Protein AF-A0A6I2WS42-F1 (afdb_monomer_lite)

pLDDT: mean 93.91, std 8.98, range [40.72, 98.88]

Foldseek 3Di:
DPPPDPDPPLLQQDQFAQPLVCLQVPVVCQVQQQAAFEWEDEDQWTFDDPLEGDTDRSVVVPGDDQQFWAWRHDDPNHTYIYGYDYPPPPPVTDIDHCVRRSVVYDSVRSNSVSSRSQLNVQSVVPQADPPPRAGWGAGSRSQWTAGPPPRDIGGGDDWAKDFDWDADPVRDTDWDDDPPDPPPDTGTDMDTADVPGDNVRRVVVD

Radius of gyration: 19.82 Å; chains: 1; bounding box: 52×42×51 Å

Secondary structure (DSSP, 8-state):
---------TTS---SB--GGGTT-HHHHHHHGGGSEEEEEETTEEEEETTEEPEEEHHHH-S--TTTEEEEEEETTEEEEEEEPPTT--TTS-EE-HHHHTTTS-HHHHHHHHHHHHHHHHHHH--B-TTT--BEEEEGGGTEEEETTT--EE------EEEE--B-TTSPBP-B--TTSPTT--B-EEEEPPTT--HHHHHHH-

Sequence (206 aa):
MASKKPLKLPLAAAEVDRSAHLRTDEAFLKSAWPTAEVLVFTNERFSTNGEQLNFHKGIDLGLYQPETDYFLGVKDSKTFFVRHLSVGQGSNLELKTLREVGAFLPSRDIGLAVHAQGLANWHQKHPMCSQCGGKTVAASGGSIRKCLVDNSEHYPRTDGAIIVLVKDDKDRILLGRQKVWPKNRFSTFAGFVEPGESFEHCVARE

Structure (mmCIF, N/CA/C/O backbone):
data_AF-A0A6I2WS42-F1
#
_entry.id   AF-A0A6I2WS42-F1
#
loop_
_atom_site.group_PDB
_atom_site.id
_atom_site.type_symbol
_atom_site.label_atom_id
_atom_site.label_alt_id
_atom_site.label_comp_id
_atom_site.label_asym_id
_atom_site.label_entity_id
_atom_site.label_seq_id
_atom_site.pdbx_PDB_ins_code
_atom_site.Cartn_x
_atom_site.Cartn_y
_atom_site.Cartn_z
_atom_site.occupancy
_atom_site.B_iso_or_equiv
_atom_site.auth_seq_id
_atom_site.auth_comp_id
_atom_site.auth_asym_id
_atom_site.auth_atom_id
_atom_site.pdbx_PDB_model_num
ATOM 1 N N . MET A 1 1 ? -32.041 -9.051 13.896 1.00 40.72 1 MET A N 1
ATOM 2 C CA . MET A 1 1 ? -31.172 -9.117 12.701 1.00 40.72 1 MET A CA 1
ATOM 3 C C . MET A 1 1 ? -30.810 -7.695 12.323 1.00 40.72 1 MET A C 1
ATOM 5 O O . MET A 1 1 ? -31.717 -6.922 12.035 1.00 40.72 1 MET A O 1
ATOM 9 N N . ALA A 1 2 ? -29.536 -7.312 12.421 1.00 45.62 2 ALA A N 1
ATOM 10 C CA . ALA A 1 2 ? -29.113 -5.991 11.974 1.00 45.62 2 ALA A CA 1
ATOM 11 C C . ALA A 1 2 ? -29.489 -5.837 10.492 1.00 45.62 2 ALA A C 1
ATOM 13 O O . ALA A 1 2 ? -29.191 -6.710 9.678 1.00 45.62 2 ALA A O 1
ATOM 14 N N . SER A 1 3 ? -30.231 -4.772 10.185 1.00 51.09 3 SER A N 1
ATOM 15 C CA . SER A 1 3 ? -30.607 -4.368 8.829 1.00 51.09 3 SER A CA 1
ATOM 16 C C . SER A 1 3 ? -29.411 -4.519 7.884 1.00 51.09 3 SER A C 1
ATOM 18 O O . SER A 1 3 ? -28.303 -4.126 8.249 1.00 51.09 3 SER A O 1
ATOM 20 N N . LYS A 1 4 ? -29.643 -5.078 6.686 1.00 57.81 4 LYS A N 1
ATOM 21 C CA . LYS A 1 4 ? -28.693 -5.176 5.563 1.00 57.81 4 LYS A CA 1
ATOM 22 C C . LYS A 1 4 ? -28.292 -3.779 5.053 1.00 57.81 4 LYS A C 1
ATOM 24 O O . LYS A 1 4 ? -28.493 -3.455 3.887 1.00 57.81 4 LYS A O 1
ATOM 29 N N . LYS A 1 5 ? -27.766 -2.912 5.916 1.00 58.34 5 LYS A N 1
ATOM 30 C CA . LYS A 1 5 ? -27.051 -1.722 5.477 1.00 58.34 5 LYS A CA 1
ATOM 31 C C . LYS A 1 5 ? -25.696 -2.208 4.969 1.00 58.34 5 LYS A C 1
ATOM 33 O O . LYS A 1 5 ? -24.972 -2.831 5.747 1.00 58.34 5 LYS A O 1
ATOM 38 N N . PRO A 1 6 ? -25.354 -1.976 3.693 1.00 63.12 6 PRO A N 1
ATOM 39 C CA . PRO A 1 6 ? -24.014 -2.270 3.219 1.00 63.12 6 PRO A CA 1
ATOM 40 C C . PRO A 1 6 ? -23.011 -1.514 4.096 1.00 63.12 6 PRO A C 1
ATOM 42 O O . PRO A 1 6 ? -23.204 -0.333 4.401 1.00 63.12 6 PRO A O 1
ATOM 45 N N . LEU A 1 7 ? -21.970 -2.214 4.546 1.00 67.38 7 LEU A N 1
ATOM 46 C CA . LEU A 1 7 ? -20.892 -1.607 5.315 1.00 67.38 7 LEU A CA 1
ATOM 47 C C . LEU A 1 7 ? -20.218 -0.553 4.433 1.00 67.38 7 LEU A C 1
ATOM 49 O O . LEU A 1 7 ? -19.604 -0.877 3.419 1.00 67.38 7 LEU A O 1
ATOM 53 N N . LYS A 1 8 ? -20.333 0.721 4.814 1.00 69.81 8 LYS A N 1
ATOM 54 C CA . LYS A 1 8 ? -19.547 1.788 4.196 1.00 69.81 8 LYS A CA 1
ATOM 55 C C . LYS A 1 8 ? -18.150 1.725 4.804 1.00 69.81 8 LYS A C 1
ATOM 57 O O . LYS A 1 8 ? -17.948 2.195 5.919 1.00 69.81 8 LYS A O 1
ATOM 62 N N . LEU A 1 9 ? -17.212 1.109 4.090 1.00 79.38 9 LEU A N 1
ATOM 63 C CA . LEU A 1 9 ? -15.816 0.977 4.505 1.00 79.38 9 LEU A CA 1
ATOM 64 C C . LEU A 1 9 ? -14.981 2.066 3.812 1.00 79.38 9 LEU A C 1
ATOM 66 O O . LEU A 1 9 ? -14.488 1.835 2.708 1.00 79.38 9 LEU A O 1
ATOM 70 N N . PRO A 1 10 ? -14.828 3.264 4.411 1.00 73.69 10 PRO A N 1
ATOM 71 C CA . PRO A 1 10 ? -14.236 4.415 3.724 1.00 73.69 10 PRO A CA 1
ATOM 72 C C . PRO A 1 10 ? -12.797 4.165 3.260 1.00 73.69 10 PRO A C 1
ATOM 74 O O . PRO A 1 10 ? -12.398 4.696 2.235 1.00 73.69 10 PRO A O 1
ATOM 77 N N . LEU A 1 11 ? -12.038 3.327 3.973 1.00 79.88 11 LEU A N 1
ATOM 78 C CA . LEU A 1 11 ? -10.638 3.017 3.656 1.00 79.88 11 LEU A CA 1
ATOM 79 C C . LEU A 1 11 ? -10.451 1.705 2.875 1.00 79.88 11 LEU A C 1
ATOM 81 O O . LEU A 1 11 ? -9.331 1.384 2.494 1.00 79.88 11 LEU A O 1
ATOM 85 N N . ALA A 1 12 ? -11.525 0.947 2.633 1.00 80.50 12 ALA A N 1
ATOM 86 C CA . ALA A 1 12 ? -11.494 -0.308 1.873 1.00 80.50 12 ALA A CA 1
ATOM 87 C C . ALA A 1 12 ? -12.291 -0.195 0.563 1.00 80.50 12 ALA A C 1
ATOM 89 O O . ALA A 1 12 ? -12.881 -1.166 0.090 1.00 80.50 12 ALA A O 1
ATOM 90 N N . ALA A 1 13 ? -12.338 1.008 -0.011 1.00 82.25 13 ALA A N 1
ATOM 91 C CA . ALA A 1 13 ? -12.988 1.247 -1.287 1.00 82.25 13 ALA A CA 1
ATOM 92 C C . ALA A 1 13 ? -12.250 0.510 -2.418 1.00 82.25 13 ALA A C 1
ATOM 94 O O . ALA A 1 13 ? -11.034 0.623 -2.567 1.00 82.25 13 ALA A O 1
ATOM 95 N N . ALA A 1 14 ? -13.005 -0.231 -3.228 1.00 79.94 14 ALA A N 1
ATOM 96 C CA . ALA A 1 14 ? -12.496 -1.045 -4.330 1.00 79.94 14 ALA A CA 1
ATOM 97 C C . ALA A 1 14 ? -13.039 -0.547 -5.680 1.00 79.94 14 ALA A C 1
ATOM 99 O O . ALA A 1 14 ? -13.624 -1.305 -6.444 1.00 79.94 14 ALA A O 1
ATOM 100 N N . GLU A 1 15 ? -12.897 0.754 -5.956 1.00 91.81 15 GLU A N 1
ATOM 101 C CA . GLU A 1 15 ? -13.375 1.351 -7.215 1.00 91.81 15 GLU A CA 1
ATOM 102 C C . GLU A 1 15 ? -12.381 1.260 -8.381 1.00 91.81 15 GLU A C 1
ATOM 104 O O . GLU A 1 15 ? -12.747 1.565 -9.514 1.00 91.81 15 GLU A O 1
ATOM 109 N N . VAL A 1 16 ? -11.127 0.898 -8.109 1.00 95.50 16 VAL A N 1
ATOM 110 C CA . VAL A 1 16 ? -10.071 0.730 -9.115 1.00 95.50 16 VAL A CA 1
ATOM 111 C C . VAL A 1 16 ? -9.728 -0.752 -9.191 1.00 95.50 16 VAL A C 1
ATOM 113 O O . VAL A 1 16 ? -9.425 -1.364 -8.163 1.00 95.50 16 VAL A O 1
ATOM 116 N N . ASP A 1 17 ? -9.754 -1.326 -10.395 1.00 96.88 17 ASP A N 1
ATOM 117 C CA . ASP A 1 17 ? -9.269 -2.686 -10.605 1.00 96.88 17 ASP A CA 1
ATOM 118 C C . ASP A 1 17 ? -7.748 -2.685 -10.455 1.00 96.88 17 ASP A C 1
ATOM 120 O O . ASP A 1 17 ? -7.022 -2.106 -11.266 1.00 96.88 17 ASP A O 1
ATOM 124 N N . ARG A 1 18 ? -7.244 -3.380 -9.433 1.00 96.50 18 ARG A N 1
ATOM 125 C CA . ARG A 1 18 ? -5.804 -3.504 -9.171 1.00 96.50 18 ARG A CA 1
ATOM 126 C C . ARG A 1 18 ? -5.034 -4.160 -10.321 1.00 96.50 18 ARG A C 1
ATOM 128 O O . ARG A 1 18 ? -3.805 -4.105 -10.307 1.00 96.50 18 ARG A O 1
ATOM 135 N N . SER A 1 19 ? -5.734 -4.795 -11.266 1.00 97.56 19 SER A N 1
ATOM 136 C CA . SER A 1 19 ? -5.219 -5.274 -12.550 1.00 97.56 19 SER A CA 1
ATOM 137 C C . SER A 1 19 ? -3.930 -6.079 -12.394 1.00 97.56 19 SER A C 1
ATOM 139 O O . SER A 1 19 ? -2.917 -5.813 -13.039 1.00 97.56 19 SER A O 1
ATOM 141 N N . ALA A 1 20 ? -3.946 -7.057 -11.480 1.00 96.81 20 ALA A N 1
ATOM 142 C CA . ALA A 1 20 ? -2.736 -7.764 -11.061 1.00 96.81 20 ALA A CA 1
ATOM 143 C C . ALA A 1 20 ? -2.004 -8.467 -12.217 1.00 96.81 20 ALA A C 1
ATOM 145 O O . ALA A 1 20 ? -0.783 -8.580 -12.180 1.00 96.81 20 ALA A O 1
ATOM 146 N N . HIS A 1 21 ? -2.739 -8.874 -13.253 1.00 97.62 21 HIS A N 1
ATOM 147 C CA . HIS A 1 21 ? -2.209 -9.501 -14.463 1.00 97.62 21 HIS A CA 1
ATOM 148 C C . HIS A 1 21 ? -1.325 -8.568 -15.315 1.00 97.62 21 HIS A C 1
ATOM 150 O O . HIS A 1 21 ? -0.514 -9.063 -16.086 1.00 97.62 21 HIS A O 1
ATOM 156 N N . LEU A 1 22 ? -1.437 -7.241 -15.161 1.00 98.06 22 LEU A N 1
ATOM 157 C CA . LEU A 1 22 ? -0.626 -6.253 -15.893 1.00 98.06 22 LEU A CA 1
ATOM 158 C C . LEU A 1 22 ? 0.693 -5.917 -15.189 1.00 98.06 22 LEU A C 1
ATOM 160 O O . LEU A 1 22 ? 1.557 -5.258 -15.758 1.00 98.06 22 LEU A O 1
ATOM 164 N N . ARG A 1 23 ? 0.861 -6.344 -13.934 1.00 97.81 23 ARG A N 1
ATOM 165 C CA . ARG A 1 23 ? 1.993 -5.940 -13.088 1.00 97.81 23 ARG A CA 1
ATOM 166 C C . ARG A 1 23 ? 3.339 -6.432 -13.600 1.00 97.81 23 ARG A C 1
ATOM 168 O O . ARG A 1 23 ? 4.344 -5.783 -13.350 1.00 97.81 23 ARG A O 1
ATOM 175 N N . THR A 1 24 ? 3.366 -7.581 -14.263 1.00 97.75 24 THR A N 1
ATOM 176 C CA . THR A 1 24 ? 4.585 -8.186 -14.814 1.00 97.75 24 THR A CA 1
ATOM 177 C C . THR A 1 24 ? 4.860 -7.762 -16.257 1.00 97.75 24 THR A C 1
ATOM 179 O O . THR A 1 24 ? 5.909 -8.107 -16.797 1.00 97.75 24 THR A O 1
ATOM 182 N N . ASP A 1 25 ? 3.946 -7.018 -16.888 1.00 98.12 25 ASP A N 1
ATOM 183 C CA . ASP A 1 25 ? 4.107 -6.513 -18.249 1.00 98.12 25 ASP A CA 1
ATOM 184 C C . ASP A 1 25 ? 4.830 -5.157 -18.237 1.00 98.12 25 ASP A C 1
ATOM 186 O O . ASP A 1 25 ? 4.233 -4.080 -18.220 1.00 98.12 25 ASP A O 1
ATOM 190 N N . GLU A 1 26 ? 6.161 -5.214 -18.249 1.00 96.62 26 GLU A N 1
ATOM 191 C CA . GLU A 1 26 ? 7.024 -4.029 -18.287 1.00 96.62 26 GLU A CA 1
ATOM 192 C C . GLU A 1 26 ? 6.790 -3.141 -19.520 1.00 96.62 26 GLU A C 1
ATOM 194 O O . GLU A 1 26 ? 6.990 -1.925 -19.453 1.00 96.62 26 GLU A O 1
ATOM 199 N N . ALA A 1 27 ? 6.379 -3.721 -20.653 1.00 97.81 27 ALA A N 1
ATOM 200 C CA . ALA A 1 27 ? 6.093 -2.950 -21.858 1.00 97.81 27 ALA A CA 1
ATOM 201 C C . ALA A 1 27 ? 4.810 -2.135 -21.671 1.00 97.81 27 ALA A C 1
ATOM 203 O O . ALA A 1 27 ? 4.802 -0.929 -21.943 1.00 97.81 27 ALA A O 1
ATOM 204 N N . PHE A 1 28 ? 3.766 -2.760 -21.121 1.00 98.31 28 PHE A N 1
ATOM 205 C CA . PHE A 1 28 ? 2.544 -2.073 -20.730 1.00 98.31 28 PHE A CA 1
ATOM 206 C C . PHE A 1 28 ? 2.835 -0.945 -19.736 1.00 98.31 28 PHE A C 1
ATOM 208 O O . PHE A 1 28 ? 2.488 0.200 -20.026 1.00 98.31 28 PHE A O 1
ATOM 215 N N . LEU A 1 29 ? 3.527 -1.219 -18.621 1.00 98.44 29 LEU A N 1
ATOM 216 C CA . LEU A 1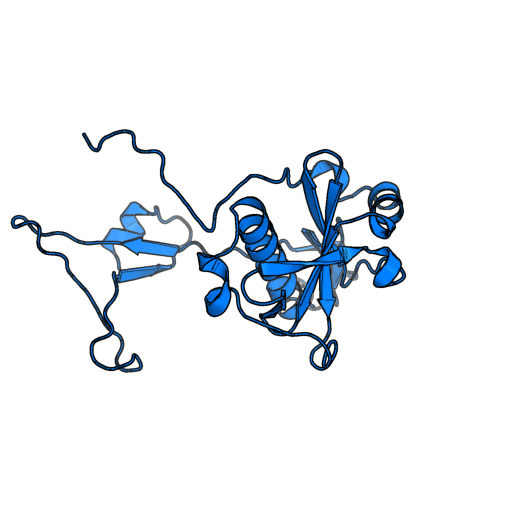 29 ? 3.803 -0.212 -17.584 1.00 98.44 29 LEU A CA 1
ATOM 217 C C . LEU A 1 29 ? 4.528 1.020 -18.149 1.00 98.44 29 LEU A C 1
ATOM 219 O O . LEU A 1 29 ? 4.106 2.154 -17.911 1.00 98.44 29 LEU A O 1
ATOM 223 N N . LYS A 1 30 ? 5.570 0.803 -18.963 1.00 98.06 30 LYS A N 1
ATOM 224 C CA . LYS A 1 30 ? 6.318 1.883 -19.626 1.00 98.06 30 LYS A CA 1
ATOM 225 C C . LYS A 1 30 ? 5.464 2.661 -20.621 1.00 98.06 30 LYS A C 1
ATOM 227 O O . LYS A 1 30 ? 5.582 3.882 -20.687 1.00 98.06 30 LYS A O 1
ATOM 232 N N . SER A 1 31 ? 4.614 1.978 -21.388 1.00 98.12 31 SER A N 1
ATOM 233 C CA . SER A 1 31 ? 3.733 2.623 -22.370 1.00 98.12 31 SER A CA 1
ATOM 234 C C . SER A 1 31 ? 2.594 3.420 -21.721 1.00 98.12 31 SER A C 1
ATOM 236 O O . SER A 1 31 ? 2.208 4.470 -22.230 1.00 98.12 31 SER A O 1
ATOM 238 N N . ALA A 1 32 ? 2.090 2.957 -20.574 1.00 98.19 32 ALA A N 1
ATOM 239 C CA . ALA A 1 32 ? 1.009 3.595 -19.836 1.00 98.19 32 ALA A CA 1
ATOM 240 C C . ALA A 1 32 ? 1.485 4.837 -19.069 1.00 98.19 32 ALA A C 1
ATOM 242 O O . ALA A 1 32 ? 0.764 5.839 -19.001 1.00 98.19 32 ALA A O 1
ATOM 243 N N . TRP A 1 33 ? 2.709 4.786 -18.528 1.00 98.50 33 TRP A N 1
ATOM 244 C CA . TRP A 1 33 ? 3.276 5.803 -17.641 1.00 98.50 33 TRP A CA 1
ATOM 245 C C . TRP A 1 33 ? 3.066 7.256 -18.105 1.00 98.50 33 TRP A C 1
ATOM 247 O O . TRP A 1 33 ? 2.531 8.035 -17.314 1.00 98.50 33 TRP A O 1
ATOM 257 N N . PRO A 1 34 ? 3.389 7.660 -19.353 1.00 98.50 34 PRO A N 1
ATOM 258 C CA . PRO A 1 34 ? 3.290 9.064 -19.757 1.00 98.50 34 PRO A CA 1
ATOM 259 C C . PRO A 1 34 ? 1.890 9.665 -19.570 1.00 98.50 34 PRO A C 1
ATOM 261 O O . PRO A 1 34 ? 1.759 10.842 -19.241 1.00 98.50 34 PRO A O 1
ATOM 264 N N . THR A 1 35 ? 0.843 8.852 -19.745 1.00 98.25 35 THR A N 1
ATOM 265 C CA . THR A 1 35 ? -0.564 9.294 -19.696 1.00 98.25 35 THR A CA 1
ATOM 266 C C . THR A 1 35 ? -1.261 9.015 -18.363 1.00 98.25 35 THR A C 1
ATOM 268 O O . THR A 1 35 ? -2.372 9.518 -18.135 1.00 98.25 35 THR A O 1
ATOM 271 N N . ALA A 1 36 ? -0.606 8.251 -17.484 1.00 98.50 36 ALA A N 1
ATOM 272 C CA . ALA A 1 36 ? -1.134 7.822 -16.201 1.00 98.50 36 ALA A CA 1
ATOM 273 C C . ALA A 1 36 ? -1.495 8.996 -15.282 1.00 98.50 36 ALA A C 1
ATOM 275 O O . ALA A 1 36 ? -0.906 10.072 -15.369 1.00 98.50 36 ALA A O 1
ATOM 276 N N . GLU A 1 37 ? -2.451 8.771 -14.380 1.00 98.69 37 GLU A N 1
ATOM 277 C CA . GLU A 1 37 ? -2.706 9.656 -13.242 1.00 98.69 37 GLU A CA 1
ATOM 278 C C . GLU A 1 37 ? -1.840 9.198 -12.061 1.00 98.69 37 GLU A C 1
ATOM 280 O O . GLU A 1 37 ? -1.961 8.070 -11.576 1.00 98.69 37 GLU A O 1
ATOM 285 N N . VAL A 1 38 ? -0.926 10.063 -11.627 1.00 98.75 38 VAL A N 1
ATOM 286 C CA . VAL A 1 38 ? 0.136 9.721 -10.681 1.00 98.75 38 VAL A CA 1
ATOM 287 C C . VAL A 1 38 ? -0.019 10.518 -9.395 1.00 98.75 38 VAL A C 1
ATOM 289 O O . VAL A 1 38 ? -0.007 11.749 -9.408 1.00 98.75 38 VAL A O 1
ATOM 292 N N . LEU A 1 39 ? -0.127 9.809 -8.274 1.00 98.56 39 LEU A N 1
ATOM 293 C CA . LEU A 1 39 ? -0.018 10.391 -6.939 1.00 98.56 39 LEU A CA 1
ATOM 294 C C . LEU A 1 39 ? 1.453 10.620 -6.593 1.00 98.56 39 LEU A C 1
ATOM 296 O O . LEU A 1 39 ? 2.289 9.757 -6.845 1.00 98.56 39 LEU A O 1
ATOM 300 N N . VAL A 1 40 ? 1.772 11.738 -5.947 1.00 98.06 40 VAL A N 1
ATOM 301 C CA . VAL A 1 40 ? 3.108 11.970 -5.381 1.00 98.06 40 VAL A CA 1
ATOM 302 C C . VAL A 1 40 ? 3.057 11.733 -3.878 1.00 98.06 40 VAL A C 1
ATOM 304 O O . VAL A 1 40 ? 2.230 12.326 -3.183 1.00 98.06 40 VAL A O 1
ATOM 307 N N . PHE A 1 41 ? 3.940 10.869 -3.378 1.00 97.81 41 PHE A N 1
ATOM 308 C CA . PHE A 1 41 ? 3.995 10.479 -1.972 1.00 97.81 41 PHE A CA 1
ATOM 309 C C . PHE A 1 41 ? 5.415 10.587 -1.421 1.00 97.81 41 PHE A C 1
ATOM 311 O O . PHE A 1 41 ? 6.376 10.151 -2.055 1.00 97.81 41 PHE A O 1
ATOM 318 N N . THR A 1 42 ? 5.556 11.138 -0.219 1.00 95.50 42 THR A N 1
ATOM 319 C CA . THR A 1 42 ? 6.823 11.152 0.515 1.00 95.50 42 THR A CA 1
ATOM 320 C C . THR A 1 42 ? 6.578 11.310 2.007 1.00 95.50 42 THR A C 1
ATOM 322 O O . THR A 1 42 ? 5.689 12.054 2.420 1.00 95.50 42 THR A O 1
ATOM 325 N N . ASN A 1 43 ? 7.374 10.622 2.829 1.00 92.31 43 ASN A N 1
ATOM 326 C CA . ASN A 1 43 ? 7.373 10.775 4.287 1.00 92.31 43 ASN A CA 1
ATOM 327 C C . ASN A 1 43 ? 5.956 10.760 4.909 1.00 92.31 43 ASN A C 1
ATOM 329 O O . ASN A 1 43 ? 5.570 11.689 5.626 1.00 92.31 43 ASN A O 1
ATOM 333 N N . GLU A 1 44 ? 5.175 9.727 4.569 1.00 93.62 44 GLU A N 1
ATOM 334 C CA . GLU A 1 44 ? 3.785 9.509 5.014 1.00 93.62 44 GLU A CA 1
ATOM 335 C C . GLU A 1 44 ? 2.764 10.582 4.594 1.00 93.62 44 GLU A C 1
ATOM 337 O O . GLU A 1 44 ? 1.667 10.662 5.155 1.00 93.62 44 GLU A O 1
ATOM 342 N N . ARG A 1 45 ? 3.098 11.401 3.593 1.00 96.31 45 ARG A N 1
ATOM 343 C CA . ARG A 1 45 ? 2.247 12.477 3.081 1.00 96.31 45 ARG A CA 1
ATOM 344 C C . ARG A 1 45 ? 2.053 12.371 1.575 1.00 96.31 45 ARG A C 1
ATOM 346 O O . ARG A 1 45 ? 2.959 11.974 0.845 1.00 96.31 45 ARG A O 1
ATOM 353 N N . PHE A 1 46 ? 0.876 12.784 1.126 1.00 97.75 46 PHE A N 1
ATOM 354 C CA . PHE A 1 46 ? 0.523 12.930 -0.281 1.00 97.75 46 PHE A CA 1
ATOM 355 C C . PHE A 1 46 ? 0.615 14.389 -0.702 1.00 97.75 46 PHE A C 1
ATOM 357 O O . PHE A 1 46 ? 0.319 15.276 0.100 1.00 97.75 46 PHE A O 1
ATOM 364 N N . SER A 1 47 ? 0.969 14.629 -1.965 1.00 97.56 47 SER A N 1
ATOM 365 C CA . SER A 1 47 ? 0.724 15.927 -2.588 1.00 97.56 47 SER A CA 1
ATOM 366 C C . SER A 1 47 ? -0.777 16.183 -2.676 1.00 97.56 47 SER A C 1
ATOM 368 O O . SER A 1 47 ? -1.548 15.323 -3.110 1.00 97.56 47 SER A O 1
ATOM 370 N N . THR A 1 48 ? -1.185 17.369 -2.245 1.00 97.44 48 THR A N 1
ATOM 371 C CA . THR A 1 48 ? -2.586 17.786 -2.169 1.00 97.44 48 THR A CA 1
ATOM 372 C C . THR A 1 48 ? -2.786 19.165 -2.781 1.00 97.44 48 THR A C 1
ATOM 374 O O . THR A 1 48 ? -1.832 19.920 -2.943 1.00 97.44 48 THR A O 1
ATOM 377 N N . ASN A 1 49 ? -4.035 19.482 -3.108 1.00 95.44 49 ASN A N 1
ATOM 378 C CA . ASN A 1 49 ? -4.497 20.842 -3.364 1.00 95.44 49 ASN A CA 1
ATOM 379 C C . ASN A 1 49 ? -5.692 21.088 -2.434 1.00 95.44 49 ASN A C 1
ATOM 381 O O . ASN A 1 49 ? -6.801 20.607 -2.691 1.00 95.44 49 ASN A O 1
ATOM 385 N N . GLY A 1 50 ? -5.445 21.730 -1.291 1.00 94.44 50 GLY A N 1
ATOM 386 C CA . GLY A 1 50 ? -6.444 21.833 -0.229 1.00 94.44 50 GLY A CA 1
ATOM 387 C C . GLY A 1 50 ? -6.758 20.471 0.403 1.00 94.44 50 GLY A C 1
ATOM 388 O O . GLY A 1 50 ? -5.888 19.847 1.010 1.00 94.44 50 GLY A O 1
ATOM 389 N N . GLU A 1 51 ? -8.011 20.021 0.325 1.00 95.31 51 GLU A N 1
ATOM 390 C CA . GLU A 1 51 ? -8.486 18.760 0.931 1.00 95.31 51 GLU A CA 1
ATOM 391 C C . GLU A 1 51 ? -8.529 17.580 -0.054 1.00 95.31 51 GLU A C 1
ATOM 393 O O . GLU A 1 51 ? -8.963 16.488 0.307 1.00 95.31 51 GLU A O 1
ATOM 398 N N . GLN A 1 52 ? -8.085 17.783 -1.296 1.00 97.06 52 GLN A N 1
ATOM 399 C CA . GLN A 1 52 ? -8.094 16.762 -2.345 1.00 97.06 52 GLN A CA 1
ATOM 400 C C . GLN A 1 52 ? -6.673 16.311 -2.693 1.00 97.06 52 GLN A C 1
ATOM 402 O O . GLN A 1 52 ? -5.709 17.068 -2.540 1.00 97.06 52 GLN A O 1
ATOM 407 N N . LEU A 1 53 ? -6.540 15.074 -3.179 1.00 97.62 53 LEU A N 1
ATOM 408 C CA . LEU A 1 53 ? -5.269 14.581 -3.710 1.00 97.62 53 LEU A CA 1
ATOM 409 C C . LEU A 1 53 ? -4.909 15.322 -4.999 1.00 97.62 53 LEU A C 1
ATOM 411 O O . LEU A 1 53 ? -5.770 15.596 -5.835 1.00 97.62 53 LEU A O 1
ATOM 415 N N . ASN A 1 54 ? -3.622 15.606 -5.171 1.00 97.19 54 ASN A N 1
ATOM 416 C CA . ASN A 1 54 ? -3.098 16.169 -6.404 1.00 97.19 54 ASN A CA 1
ATOM 417 C C . ASN A 1 54 ? -2.593 15.043 -7.320 1.00 97.19 54 ASN A C 1
ATOM 419 O O . ASN A 1 54 ? -1.666 14.312 -6.960 1.00 97.19 54 ASN A O 1
ATOM 423 N N . PHE A 1 55 ? -3.207 14.900 -8.496 1.00 97.88 55 PHE A N 1
ATOM 424 C CA . PHE A 1 55 ? -2.802 13.930 -9.514 1.00 97.88 55 PHE A CA 1
ATOM 425 C C . PHE A 1 55 ? -1.997 14.621 -10.613 1.00 97.88 55 PHE A C 1
ATOM 427 O O . PHE A 1 55 ? -2.442 15.603 -11.203 1.00 97.88 55 PHE A O 1
ATOM 434 N N . HIS A 1 56 ? -0.840 14.055 -10.932 1.00 97.62 56 HIS A N 1
ATOM 435 C CA . HIS A 1 56 ? 0.036 14.507 -12.009 1.00 97.62 56 HIS A CA 1
ATOM 436 C C . HIS A 1 56 ? -0.064 13.571 -13.211 1.00 97.62 56 HIS A C 1
ATOM 438 O O . HIS A 1 56 ? -0.466 12.414 -13.066 1.00 97.62 56 HIS A O 1
ATOM 444 N N . LYS A 1 57 ? 0.348 14.028 -14.397 1.00 98.38 57 LYS A N 1
ATOM 445 C CA . LYS A 1 57 ? 0.646 13.100 -15.491 1.00 98.38 57 LYS A CA 1
ATOM 446 C C . LYS A 1 57 ? 2.047 12.539 -15.323 1.00 98.38 57 LYS A C 1
ATOM 448 O O . LYS A 1 57 ? 2.963 13.264 -14.942 1.00 98.38 57 LYS A O 1
ATOM 453 N N . GLY A 1 58 ? 2.231 11.252 -15.620 1.00 97.81 58 GLY A N 1
ATOM 454 C CA . GLY A 1 58 ? 3.548 10.623 -15.494 1.00 97.81 58 GLY A CA 1
ATOM 455 C C . GLY A 1 58 ? 4.611 11.311 -16.352 1.00 97.81 58 GLY A C 1
ATOM 456 O O . GLY A 1 58 ? 5.743 11.464 -15.903 1.00 97.81 58 GLY A O 1
ATOM 457 N N . ILE A 1 59 ? 4.236 11.827 -17.531 1.00 98.00 59 ILE A N 1
ATOM 458 C CA . ILE A 1 59 ? 5.150 12.587 -18.396 1.00 98.00 59 ILE A CA 1
ATOM 459 C C . ILE A 1 59 ? 5.698 13.858 -17.730 1.00 98.00 59 ILE A C 1
ATOM 461 O O . ILE A 1 59 ? 6.877 14.161 -17.899 1.00 98.00 59 ILE A O 1
ATOM 465 N N . ASP A 1 60 ? 4.896 14.543 -16.909 1.00 96.94 60 ASP A N 1
ATOM 466 C CA . ASP A 1 60 ? 5.308 15.761 -16.193 1.00 96.94 60 ASP A CA 1
ATOM 467 C C . ASP A 1 60 ? 6.305 15.451 -15.069 1.00 96.94 60 ASP A C 1
ATOM 469 O O . ASP A 1 60 ? 7.046 16.318 -14.610 1.00 96.94 60 ASP A O 1
ATOM 473 N N . LEU A 1 61 ? 6.332 14.194 -14.624 1.00 96.12 61 LEU A N 1
ATOM 474 C CA . LEU A 1 61 ? 7.269 13.698 -13.629 1.00 96.12 61 LEU A CA 1
ATOM 475 C C . LEU A 1 61 ? 8.546 13.134 -14.292 1.00 96.12 61 LEU A C 1
ATOM 477 O O . LEU A 1 61 ? 9.527 12.851 -13.608 1.00 96.12 61 LEU A O 1
ATOM 481 N N . GLY A 1 62 ? 8.593 12.999 -15.618 1.00 96.75 62 GLY A N 1
ATOM 482 C CA . GLY A 1 62 ? 9.733 12.456 -16.358 1.00 96.75 62 GLY A CA 1
ATOM 483 C C . GLY A 1 62 ? 9.615 10.955 -16.630 1.00 96.75 62 GLY A C 1
ATOM 484 O O . GLY A 1 62 ? 8.520 10.414 -16.762 1.00 96.75 62 GLY A O 1
ATOM 485 N N . LEU A 1 63 ? 10.751 10.265 -16.764 1.00 97.19 63 LEU A N 1
ATOM 486 C CA . LEU A 1 63 ? 10.768 8.842 -17.126 1.00 97.19 63 LEU A CA 1
ATOM 487 C C . LEU A 1 63 ? 10.233 7.949 -15.998 1.00 97.19 63 LEU A C 1
ATOM 489 O O . LEU A 1 63 ? 10.391 8.279 -14.820 1.00 97.19 63 LEU A O 1
ATOM 493 N N . TYR A 1 64 ? 9.655 6.810 -16.388 1.00 97.81 64 TYR A N 1
ATOM 494 C CA . TYR A 1 64 ? 9.231 5.739 -15.485 1.00 97.81 64 TYR A CA 1
ATOM 495 C C . TYR A 1 64 ? 10.427 5.145 -14.726 1.00 97.81 64 TYR A C 1
ATOM 497 O O . TYR A 1 64 ? 11.457 4.830 -15.328 1.00 97.81 64 TYR A O 1
ATOM 505 N N . GLN A 1 65 ? 10.277 4.971 -13.415 1.00 97.38 65 GLN A N 1
ATOM 506 C CA . GLN A 1 65 ? 11.301 4.483 -12.494 1.00 97.38 65 GLN A CA 1
ATOM 507 C C . GLN A 1 65 ? 10.754 3.312 -11.659 1.00 97.38 65 GLN A C 1
ATOM 509 O O . GLN A 1 65 ? 10.068 3.545 -10.670 1.00 97.38 65 GLN A O 1
ATOM 514 N N . PRO A 1 66 ? 11.091 2.050 -11.975 1.00 96.19 66 PRO A N 1
ATOM 515 C CA . PRO A 1 66 ? 10.515 0.883 -11.293 1.00 96.19 66 PRO A CA 1
ATOM 516 C C . PRO A 1 66 ? 10.710 0.847 -9.766 1.00 96.19 66 PRO A C 1
ATOM 518 O O . PRO A 1 66 ? 9.869 0.315 -9.046 1.00 96.19 66 PRO A O 1
ATOM 521 N N . GLU A 1 67 ? 11.795 1.439 -9.252 1.00 97.19 67 GLU A N 1
ATOM 522 C CA . GLU A 1 67 ? 12.083 1.472 -7.809 1.00 97.19 67 GLU A CA 1
ATOM 523 C C . GLU A 1 67 ? 11.206 2.455 -7.020 1.00 97.19 67 GLU A C 1
ATOM 525 O O . GLU A 1 67 ? 11.125 2.348 -5.793 1.00 97.19 67 GLU A O 1
ATOM 530 N N . THR A 1 68 ? 10.553 3.408 -7.6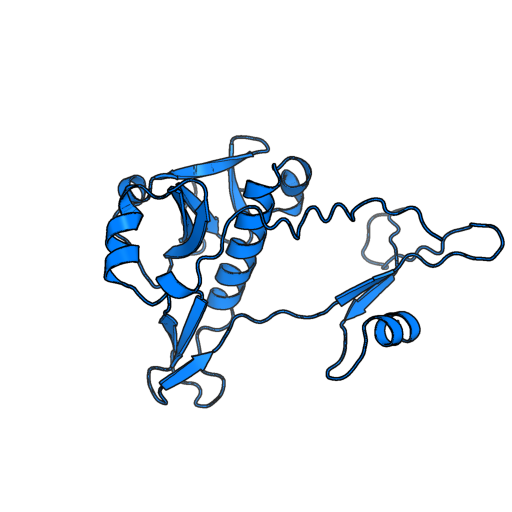88 1.00 97.31 68 THR A N 1
ATOM 531 C CA . THR A 1 68 ? 9.804 4.505 -7.050 1.00 97.31 68 THR A CA 1
ATOM 532 C C . THR A 1 68 ? 8.399 4.701 -7.618 1.00 97.31 68 THR A C 1
ATOM 534 O O . THR A 1 68 ? 7.564 5.286 -6.932 1.00 97.31 68 THR A O 1
ATOM 537 N N . ASP A 1 69 ? 8.113 4.188 -8.815 1.00 98.50 69 ASP A N 1
ATOM 538 C CA . ASP A 1 69 ? 6.837 4.318 -9.513 1.00 98.50 69 ASP A CA 1
ATOM 539 C C . ASP A 1 69 ? 6.046 3.009 -9.462 1.00 98.50 69 ASP A C 1
ATOM 541 O O . ASP A 1 69 ? 6.257 2.083 -10.253 1.00 98.50 69 ASP A O 1
ATOM 545 N N . TYR A 1 70 ? 5.104 2.937 -8.525 1.00 98.62 70 TYR A N 1
ATOM 546 C CA . TYR A 1 70 ? 4.332 1.724 -8.269 1.00 98.62 70 TYR A CA 1
ATOM 547 C C . TYR A 1 70 ? 2.958 1.804 -8.928 1.00 98.62 70 TYR A C 1
ATOM 549 O O . TYR A 1 70 ? 2.246 2.802 -8.801 1.00 98.62 70 TYR A O 1
ATOM 557 N N . PHE A 1 71 ? 2.580 0.739 -9.625 1.00 98.75 71 PHE A N 1
ATOM 558 C CA . PHE A 1 71 ? 1.308 0.607 -10.317 1.00 98.75 71 PHE A CA 1
ATOM 559 C C . PHE A 1 71 ? 0.178 0.303 -9.329 1.00 98.75 71 PHE A C 1
ATOM 561 O O . PHE A 1 71 ? 0.258 -0.637 -8.538 1.00 98.75 71 PHE A O 1
ATOM 568 N N . LEU A 1 72 ? -0.897 1.089 -9.394 1.00 98.50 72 LEU A N 1
ATOM 569 C CA . LEU A 1 72 ? -2.034 0.997 -8.475 1.00 98.50 72 LEU A CA 1
ATOM 570 C C . LEU A 1 72 ? -3.268 0.343 -9.108 1.00 98.50 72 LEU A C 1
ATOM 572 O O . LEU A 1 72 ? -4.129 -0.152 -8.378 1.00 98.50 72 LEU A O 1
ATOM 576 N N . GLY A 1 73 ? -3.354 0.320 -10.442 1.00 98.25 73 GLY A N 1
ATOM 577 C CA . GLY A 1 73 ? -4.443 -0.322 -11.174 1.00 98.25 73 GLY A CA 1
ATOM 578 C C . GLY A 1 73 ? -4.993 0.503 -12.335 1.00 98.25 73 GLY A C 1
ATOM 579 O O . GLY A 1 73 ? -4.386 1.479 -12.785 1.00 98.25 73 GLY A O 1
ATOM 580 N N . VAL A 1 74 ? -6.169 0.093 -12.810 1.00 98.38 74 VAL A N 1
ATOM 581 C CA . VAL A 1 74 ? -6.887 0.679 -13.945 1.00 98.38 74 VAL A CA 1
ATOM 582 C C . VAL A 1 74 ? -8.337 0.968 -13.564 1.00 98.38 74 VAL A C 1
ATOM 584 O O . VAL A 1 74 ? -8.992 0.180 -12.880 1.00 98.38 74 VAL A O 1
ATOM 587 N N . LYS A 1 75 ? -8.858 2.106 -14.025 1.00 97.56 75 LYS A N 1
ATOM 588 C CA . LYS A 1 75 ? -10.289 2.437 -13.985 1.00 97.56 75 LYS A CA 1
ATOM 589 C C . LYS A 1 75 ? -10.637 3.257 -15.220 1.00 97.56 75 LYS A C 1
ATOM 591 O O . LYS A 1 75 ? -9.932 4.215 -15.517 1.00 97.56 75 LYS A O 1
ATOM 596 N N . ASP A 1 76 ? -11.695 2.891 -15.940 1.00 95.50 76 ASP A N 1
ATOM 597 C CA . ASP A 1 76 ? -12.182 3.627 -17.119 1.00 95.50 76 ASP A CA 1
ATOM 598 C C . ASP A 1 76 ? -11.078 3.906 -18.164 1.00 95.50 76 ASP A C 1
ATOM 600 O O . ASP A 1 76 ? -10.938 5.016 -18.674 1.00 95.50 76 ASP A O 1
ATOM 604 N N . SER A 1 77 ? -10.247 2.896 -18.455 1.00 94.69 77 SER A N 1
ATOM 605 C CA . SER A 1 77 ? -9.060 2.982 -19.335 1.00 94.69 77 SER A CA 1
ATOM 606 C C . SER A 1 77 ? -7.945 3.931 -18.867 1.00 94.69 77 SER A C 1
ATOM 608 O O . SER A 1 77 ? -6.964 4.124 -19.582 1.00 94.69 77 SER A O 1
ATOM 610 N N . LYS A 1 78 ? -8.049 4.506 -17.665 1.00 97.81 78 LYS A N 1
ATOM 611 C CA . LYS A 1 78 ? -6.981 5.285 -17.035 1.00 97.81 78 LYS A CA 1
ATOM 612 C C . LYS A 1 78 ? -6.143 4.397 -16.133 1.00 97.81 78 LYS A C 1
ATOM 614 O O . LYS A 1 78 ? -6.683 3.644 -15.324 1.00 97.81 78 LYS A O 1
ATOM 619 N N . THR A 1 79 ? -4.828 4.528 -16.239 1.00 98.50 79 THR A N 1
ATOM 620 C CA . THR A 1 79 ? -3.869 3.852 -15.364 1.00 98.50 79 THR A CA 1
ATOM 621 C C . THR A 1 79 ? -3.451 4.758 -14.219 1.00 98.50 79 THR A C 1
ATOM 623 O O . THR A 1 79 ? -3.192 5.946 -14.430 1.00 98.50 79 THR A O 1
ATOM 626 N N . PHE A 1 80 ? -3.333 4.186 -13.025 1.00 98.81 80 PHE A N 1
ATOM 627 C CA . PHE A 1 80 ? -2.961 4.908 -11.815 1.00 98.81 80 PHE A CA 1
ATOM 628 C C . PHE A 1 80 ? -1.624 4.413 -11.280 1.00 98.81 80 PHE A C 1
ATOM 630 O O . PHE A 1 80 ? -1.386 3.206 -11.209 1.00 98.81 80 PHE A O 1
ATOM 637 N N . PHE A 1 81 ? -0.772 5.348 -10.872 1.00 98.88 81 PHE A N 1
ATOM 638 C CA . PHE A 1 81 ? 0.509 5.060 -10.231 1.00 98.88 81 PHE A CA 1
ATOM 639 C C . PHE A 1 81 ? 0.696 5.930 -8.986 1.00 98.88 81 PHE A C 1
ATOM 641 O O . PHE A 1 81 ? 0.023 6.946 -8.802 1.00 98.88 81 PHE A O 1
ATOM 648 N N . VAL A 1 82 ? 1.649 5.553 -8.141 1.00 98.75 82 VAL A N 1
ATOM 649 C CA . VAL A 1 82 ? 2.261 6.454 -7.163 1.00 98.75 82 VAL A CA 1
ATOM 650 C C . VAL A 1 82 ? 3.734 6.611 -7.491 1.00 98.75 82 VAL A C 1
ATOM 652 O O . VAL A 1 82 ? 4.406 5.618 -7.741 1.00 98.75 82 VAL A O 1
ATOM 655 N N . ARG A 1 83 ? 4.233 7.844 -7.436 1.00 98.38 83 ARG A N 1
ATOM 656 C CA . ARG A 1 83 ? 5.657 8.148 -7.367 1.00 98.38 83 ARG A CA 1
ATOM 657 C C . ARG A 1 83 ? 6.057 8.396 -5.917 1.00 98.38 83 ARG A C 1
ATOM 659 O O . ARG A 1 83 ? 5.638 9.383 -5.306 1.00 98.38 83 ARG A O 1
ATOM 666 N N . HIS A 1 84 ? 6.884 7.509 -5.380 1.00 97.62 84 HIS A N 1
ATOM 667 C CA . HIS A 1 84 ? 7.443 7.595 -4.039 1.00 97.62 84 HIS A CA 1
ATOM 668 C C . HIS A 1 84 ? 8.774 8.354 -4.058 1.00 97.62 84 HIS A C 1
ATOM 670 O O . HIS A 1 84 ? 9.792 7.855 -4.535 1.00 97.62 84 HIS A O 1
ATOM 676 N N . LEU A 1 85 ? 8.763 9.578 -3.535 1.00 94.88 85 LEU A N 1
ATOM 677 C CA . LEU A 1 85 ? 9.944 10.434 -3.486 1.00 94.88 85 LEU A CA 1
ATOM 678 C C . LEU A 1 85 ? 10.756 10.215 -2.209 1.00 94.88 85 LEU A C 1
ATOM 680 O O . LEU A 1 85 ? 10.206 10.004 -1.123 1.00 94.88 85 LEU A O 1
ATOM 684 N N . SER A 1 86 ? 12.074 10.372 -2.331 1.00 88.31 86 SER A N 1
ATOM 685 C CA . SER A 1 86 ? 12.979 10.370 -1.180 1.00 88.31 86 SER A CA 1
ATOM 686 C C . SER A 1 86 ? 12.704 11.558 -0.256 1.00 88.31 86 SER A C 1
ATOM 688 O O . SER A 1 86 ? 12.234 12.612 -0.688 1.00 88.31 86 SER A O 1
ATOM 690 N N . VAL A 1 87 ? 13.033 11.405 1.027 1.00 80.25 87 VAL A N 1
ATOM 691 C CA . VAL A 1 87 ? 12.876 12.474 2.022 1.00 80.25 87 VAL A CA 1
ATOM 692 C C . VAL A 1 87 ? 13.638 13.726 1.571 1.00 80.25 87 VAL A C 1
ATOM 694 O O . VAL A 1 87 ? 14.809 13.648 1.211 1.00 80.25 87 VAL A O 1
ATOM 697 N N . GLY A 1 88 ? 12.963 14.879 1.591 1.00 74.25 88 GLY A N 1
ATOM 698 C CA . GLY A 1 88 ? 13.523 16.169 1.168 1.00 74.25 88 GLY A CA 1
ATOM 699 C C . GLY A 1 88 ? 13.258 16.535 -0.296 1.00 74.25 88 GLY A C 1
ATOM 700 O O . GLY A 1 88 ? 13.490 17.678 -0.681 1.00 74.25 88 GLY A O 1
ATOM 701 N N . GLN A 1 89 ? 12.724 15.617 -1.107 1.00 79.50 89 GLN A N 1
ATOM 702 C CA . GLN A 1 89 ? 12.195 15.938 -2.435 1.00 79.50 89 GLN A CA 1
ATOM 703 C C . GLN A 1 89 ? 10.749 16.454 -2.338 1.00 79.50 89 GLN A C 1
ATOM 705 O O . GLN A 1 89 ? 10.012 16.100 -1.421 1.00 79.50 89 GLN A O 1
ATOM 710 N N . GLY A 1 90 ? 10.331 17.290 -3.295 1.00 76.00 90 GLY A N 1
ATOM 711 C CA . GLY A 1 90 ? 8.966 17.833 -3.330 1.00 76.00 90 GLY A CA 1
ATOM 712 C C . GLY A 1 90 ? 8.715 18.996 -2.362 1.00 76.00 90 GLY A C 1
ATOM 713 O O . GLY A 1 90 ? 7.575 19.221 -1.977 1.00 76.00 90 GLY A O 1
ATOM 714 N N . SER A 1 91 ? 9.752 19.759 -1.991 1.00 75.94 91 SER A N 1
ATOM 715 C CA . SER A 1 91 ? 9.663 20.915 -1.075 1.00 75.94 91 SER A CA 1
ATOM 716 C C . SER A 1 91 ? 8.659 21.994 -1.495 1.00 75.94 91 SER A C 1
ATOM 718 O O . SER A 1 91 ? 8.213 22.774 -0.662 1.00 75.94 91 SER A O 1
ATOM 720 N N . ASN A 1 92 ? 8.316 22.043 -2.782 1.00 86.81 92 ASN A N 1
ATOM 721 C CA . ASN A 1 92 ? 7.409 23.036 -3.357 1.00 86.81 92 ASN A CA 1
ATOM 722 C C . ASN A 1 92 ? 5.949 22.546 -3.402 1.00 86.81 92 ASN A C 1
ATOM 724 O O . ASN A 1 92 ? 5.100 23.222 -3.976 1.00 86.81 92 ASN A O 1
ATOM 728 N N . LEU A 1 93 ? 5.662 21.357 -2.861 1.00 91.06 93 LEU A N 1
ATOM 729 C CA . LEU A 1 93 ? 4.330 20.757 -2.851 1.00 91.06 93 LEU A CA 1
ATOM 730 C C . LEU A 1 93 ? 3.647 20.986 -1.501 1.00 91.06 93 LEU A C 1
ATOM 732 O O . LEU A 1 93 ? 4.274 20.893 -0.446 1.00 91.06 93 LEU A O 1
ATOM 736 N N . GLU A 1 94 ? 2.333 21.204 -1.526 1.00 95.12 94 GLU A N 1
ATOM 737 C CA . GLU A 1 94 ? 1.506 21.060 -0.330 1.00 95.12 94 GLU A CA 1
ATOM 738 C C . GLU A 1 94 ? 1.389 19.563 -0.001 1.00 95.12 94 GLU A C 1
ATOM 740 O O . GLU A 1 94 ? 0.924 18.780 -0.832 1.00 95.12 94 GLU A O 1
ATOM 745 N N . LEU A 1 95 ? 1.839 19.165 1.194 1.00 96.00 95 LEU A N 1
ATOM 746 C CA . LEU A 1 95 ? 1.906 17.769 1.626 1.00 96.00 95 LEU A CA 1
ATOM 747 C C . LEU A 1 95 ? 1.056 17.535 2.878 1.00 96.00 95 LEU A C 1
ATOM 749 O O . LEU A 1 95 ? 1.336 18.112 3.930 1.00 96.00 95 LEU A O 1
ATOM 753 N N . LYS A 1 96 ? 0.078 16.629 2.793 1.00 96.88 96 LYS A N 1
ATOM 754 C CA . LYS A 1 96 ? -0.802 16.253 3.913 1.00 96.88 96 LYS A CA 1
ATOM 755 C C . LYS A 1 96 ? -0.879 14.742 4.100 1.00 96.88 96 LYS A C 1
ATOM 757 O O . LYS A 1 96 ? -0.743 13.965 3.157 1.00 96.88 96 LYS A O 1
ATOM 762 N N . THR A 1 97 ? -1.090 14.310 5.336 1.00 96.94 97 THR A N 1
ATOM 763 C CA . THR A 1 97 ? -1.309 12.901 5.684 1.00 96.94 97 THR A CA 1
ATOM 764 C C . THR A 1 97 ? -2.751 12.481 5.393 1.00 96.94 97 THR A C 1
ATOM 766 O O . THR A 1 97 ? -3.674 13.298 5.405 1.00 96.94 97 THR A O 1
ATOM 769 N N . LEU A 1 98 ? -2.997 11.175 5.249 1.00 95.19 98 LEU A N 1
ATOM 770 C CA . LEU A 1 98 ? -4.368 10.653 5.151 1.00 95.19 98 LEU A CA 1
ATOM 771 C C . LEU A 1 98 ? -5.220 10.910 6.402 1.00 95.19 98 LEU A C 1
ATOM 773 O O . LEU A 1 98 ? -6.443 10.883 6.309 1.00 95.19 98 LEU A O 1
ATOM 777 N N . ARG A 1 99 ? -4.611 11.194 7.562 1.00 92.69 99 ARG A N 1
ATOM 778 C CA . ARG A 1 99 ? -5.367 11.603 8.758 1.00 92.69 99 ARG A CA 1
ATOM 779 C C . ARG A 1 99 ? -5.960 13.002 8.610 1.00 92.69 99 ARG A C 1
ATOM 781 O O . ARG A 1 99 ? -6.981 13.277 9.226 1.00 92.69 99 ARG A O 1
ATOM 788 N N . GLU A 1 100 ? -5.313 13.864 7.832 1.00 94.75 100 GLU A N 1
ATOM 789 C CA . GLU A 1 100 ? -5.737 15.248 7.618 1.00 94.75 100 GLU A CA 1
ATOM 790 C C . GLU A 1 100 ? -6.787 15.347 6.512 1.00 94.75 100 GLU A C 1
ATOM 792 O O . GLU A 1 100 ? -7.784 16.035 6.696 1.00 94.75 100 GLU A O 1
ATOM 797 N N . VAL A 1 101 ? -6.595 14.642 5.389 1.00 94.88 101 VAL A N 1
ATOM 798 C CA . VAL A 1 101 ? -7.471 14.790 4.207 1.00 94.88 101 VAL A CA 1
ATOM 799 C C . VAL A 1 101 ? -8.397 13.607 3.941 1.00 94.88 101 VAL A C 1
ATOM 801 O O . VAL A 1 101 ? -9.389 13.755 3.237 1.00 94.88 101 VAL A O 1
ATOM 804 N N . GLY A 1 102 ? -8.124 12.427 4.508 1.00 92.56 102 GLY A N 1
ATOM 805 C CA . GLY A 1 102 ? -8.773 11.178 4.095 1.00 92.56 102 GLY A CA 1
ATOM 806 C C . GLY A 1 102 ? -10.296 11.150 4.249 1.00 92.56 102 GLY A C 1
ATOM 807 O O . GLY A 1 102 ? -10.964 10.434 3.511 1.00 92.56 102 GLY A O 1
ATOM 808 N N . ALA A 1 103 ? -10.858 11.949 5.163 1.00 91.19 103 ALA A N 1
ATOM 809 C CA . ALA A 1 103 ? -12.305 12.063 5.358 1.00 91.19 103 ALA A CA 1
ATOM 810 C C . ALA A 1 103 ? -13.029 12.815 4.222 1.00 91.19 103 ALA A C 1
ATOM 812 O O . ALA A 1 103 ? -14.236 12.637 4.058 1.00 91.19 103 ALA A O 1
ATOM 813 N N . PHE A 1 104 ? -12.306 13.632 3.452 1.00 92.81 104 PHE A N 1
ATOM 814 C CA . PHE A 1 104 ? -12.840 14.468 2.370 1.00 92.81 104 PHE A CA 1
ATOM 815 C C . PHE A 1 104 ? -12.633 13.855 0.982 1.00 92.81 104 PHE A C 1
ATOM 817 O O . PHE A 1 104 ? -13.152 14.371 -0.010 1.00 92.81 104 PHE A O 1
ATOM 824 N N . LEU A 1 105 ? -11.865 12.767 0.901 1.00 94.56 105 LEU A N 1
ATOM 825 C CA . LEU A 1 105 ? -11.532 12.124 -0.360 1.00 94.56 105 LEU A CA 1
ATOM 826 C C . LEU A 1 105 ? -12.695 11.262 -0.872 1.00 94.56 105 LEU A C 1
ATOM 828 O O . LEU A 1 105 ? -13.317 10.528 -0.093 1.00 94.56 105 LEU A O 1
ATOM 832 N N . PRO A 1 106 ? -12.973 11.283 -2.187 1.00 93.69 106 PRO A N 1
ATOM 833 C CA . PRO A 1 106 ? -13.919 10.354 -2.786 1.00 93.69 106 PRO A CA 1
ATOM 834 C C . PRO A 1 106 ? -13.395 8.913 -2.703 1.00 93.69 106 PRO A C 1
ATOM 836 O O . PRO A 1 106 ? -12.192 8.669 -2.600 1.00 93.69 106 PRO A O 1
ATOM 839 N N . SER A 1 107 ? -14.305 7.940 -2.796 1.00 93.12 107 SER A N 1
ATOM 840 C CA . SER A 1 107 ? -14.011 6.508 -2.629 1.00 93.12 107 SER A CA 1
ATOM 841 C C . SER A 1 107 ? -12.886 5.986 -3.534 1.00 93.12 107 SER A C 1
ATOM 843 O O . SER A 1 107 ? -12.040 5.225 -3.066 1.00 93.12 107 SER A O 1
ATOM 845 N N . ARG A 1 108 ? -12.808 6.431 -4.794 1.00 94.94 108 ARG A N 1
ATOM 846 C CA . ARG A 1 108 ? -11.676 6.122 -5.686 1.00 94.94 108 ARG A CA 1
ATOM 847 C C . ARG A 1 108 ? -10.333 6.561 -5.093 1.00 94.94 108 ARG A C 1
ATOM 849 O O . ARG A 1 108 ? -9.395 5.769 -5.036 1.00 94.94 108 ARG A O 1
ATOM 856 N N . ASP A 1 109 ? -10.250 7.814 -4.666 1.00 96.25 109 ASP A N 1
ATOM 857 C CA . ASP A 1 109 ? -8.993 8.479 -4.314 1.00 96.25 109 ASP A CA 1
ATOM 858 C C . ASP A 1 109 ? -8.449 7.960 -2.987 1.00 96.25 109 ASP A C 1
ATOM 860 O O . ASP A 1 109 ? -7.262 7.659 -2.881 1.00 96.25 109 ASP A O 1
ATOM 864 N N . ILE A 1 110 ? -9.323 7.762 -1.996 1.00 95.88 110 ILE A N 1
ATOM 865 C CA . ILE A 1 110 ? -8.923 7.161 -0.721 1.00 95.88 110 ILE A CA 1
ATOM 866 C C . ILE A 1 110 ? -8.458 5.710 -0.900 1.00 95.88 110 ILE A C 1
ATOM 868 O O . ILE A 1 110 ? -7.465 5.314 -0.293 1.00 95.88 110 ILE A O 1
ATOM 872 N N . GLY A 1 111 ? -9.111 4.932 -1.774 1.00 95.50 111 GLY A N 1
ATOM 873 C CA . GLY A 1 111 ? -8.691 3.566 -2.095 1.00 95.50 111 GLY A CA 1
ATOM 874 C C . GLY A 1 111 ? -7.301 3.522 -2.738 1.00 95.50 111 GLY A C 1
ATOM 875 O O . GLY A 1 111 ? -6.447 2.736 -2.318 1.00 95.50 111 GLY A O 1
ATOM 876 N N . LEU A 1 112 ? -7.044 4.412 -3.704 1.00 97.25 112 LEU A N 1
ATOM 877 C CA . LEU A 1 112 ? -5.729 4.573 -4.332 1.00 97.25 112 LEU A CA 1
ATOM 878 C C . LEU A 1 112 ? -4.660 4.995 -3.320 1.00 97.25 112 LEU A C 1
ATOM 880 O O . LEU A 1 112 ? -3.589 4.393 -3.280 1.00 97.25 112 LEU A O 1
ATOM 884 N N . ALA A 1 113 ? -4.944 5.992 -2.482 1.00 97.31 113 ALA A N 1
ATOM 885 C CA . ALA A 1 113 ? -3.967 6.525 -1.543 1.00 97.31 113 ALA A CA 1
ATOM 886 C C . ALA A 1 113 ? -3.623 5.540 -0.418 1.00 97.31 113 ALA A C 1
ATOM 888 O O . ALA A 1 113 ? -2.451 5.375 -0.090 1.00 97.31 113 ALA A O 1
ATOM 889 N N . VAL A 1 114 ? -4.604 4.819 0.137 1.00 96.31 114 VAL A N 1
ATOM 890 C CA . VAL A 1 114 ? -4.332 3.763 1.129 1.00 96.31 114 VAL A CA 1
ATOM 891 C C . VAL A 1 114 ? -3.454 2.669 0.516 1.00 96.31 114 VAL A C 1
ATOM 893 O O . VAL A 1 114 ? -2.485 2.236 1.144 1.00 96.31 114 VAL A O 1
ATOM 896 N N . HIS A 1 115 ? -3.738 2.257 -0.725 1.00 96.62 115 HIS A N 1
ATOM 897 C CA . HIS A 1 115 ? -2.912 1.272 -1.419 1.00 96.62 115 HIS A CA 1
ATOM 898 C C . HIS A 1 115 ? -1.483 1.784 -1.655 1.00 96.62 115 HIS A C 1
ATOM 900 O O . HIS A 1 115 ? -0.522 1.082 -1.333 1.00 96.62 115 HIS A O 1
ATOM 906 N N . ALA A 1 116 ? -1.354 3.010 -2.165 1.00 97.56 116 ALA A N 1
ATOM 907 C CA . ALA A 1 116 ? -0.085 3.668 -2.446 1.00 97.56 116 ALA A CA 1
ATOM 908 C C . ALA A 1 116 ? 0.785 3.817 -1.192 1.00 97.56 116 ALA A C 1
ATOM 910 O O . ALA A 1 116 ? 1.956 3.441 -1.208 1.00 97.56 116 ALA A O 1
ATOM 911 N N . GLN A 1 117 ? 0.206 4.302 -0.089 1.00 97.12 117 GLN A N 1
ATOM 912 C CA . GLN A 1 117 ? 0.908 4.450 1.185 1.00 97.12 117 GLN A CA 1
ATOM 913 C C . GLN A 1 117 ? 1.385 3.096 1.719 1.00 97.12 117 GLN A C 1
ATOM 915 O O . GLN A 1 117 ? 2.512 2.998 2.199 1.00 97.12 117 GLN A O 1
ATOM 920 N N . GLY A 1 118 ? 0.562 2.046 1.609 1.00 96.31 118 GLY A N 1
ATOM 921 C CA . GLY A 1 118 ? 0.942 0.690 2.010 1.00 96.31 118 GLY A CA 1
ATOM 922 C C . GLY A 1 118 ? 2.171 0.174 1.255 1.00 96.31 118 GLY A C 1
ATOM 923 O O . GLY A 1 118 ? 3.126 -0.284 1.883 1.00 96.31 118 GLY A O 1
ATOM 924 N N . LEU A 1 119 ? 2.180 0.308 -0.077 1.00 97.31 119 LEU A N 1
ATOM 925 C CA . LEU A 1 119 ? 3.320 -0.092 -0.910 1.00 97.31 119 LEU A CA 1
ATOM 926 C C . LEU A 1 119 ? 4.570 0.739 -0.598 1.00 97.31 119 LEU A C 1
ATOM 928 O O . LEU A 1 119 ? 5.625 0.177 -0.308 1.00 97.31 119 LEU A O 1
ATOM 932 N N . ALA A 1 120 ? 4.453 2.068 -0.600 1.00 96.88 120 ALA A N 1
ATOM 933 C CA . ALA A 1 120 ? 5.586 2.966 -0.400 1.00 96.88 120 ALA A CA 1
ATOM 934 C C . ALA A 1 120 ? 6.241 2.794 0.977 1.00 96.88 120 ALA A C 1
ATOM 936 O O . ALA A 1 120 ? 7.462 2.632 1.068 1.00 96.88 120 ALA A O 1
ATOM 937 N N . ASN A 1 121 ? 5.435 2.730 2.042 1.00 96.06 121 ASN A N 1
ATOM 938 C CA . ASN A 1 121 ? 5.936 2.494 3.395 1.00 96.06 121 ASN A CA 1
ATOM 939 C C . ASN A 1 121 ? 6.625 1.128 3.513 1.00 96.06 121 ASN A C 1
ATOM 941 O O . ASN A 1 121 ? 7.637 1.000 4.209 1.00 96.06 121 ASN A O 1
ATOM 945 N N . TRP A 1 122 ? 6.092 0.099 2.849 1.00 97.25 122 TRP A N 1
ATOM 946 C CA . TRP A 1 122 ? 6.705 -1.222 2.848 1.00 97.25 122 TRP A CA 1
ATOM 947 C C . TRP A 1 122 ? 8.051 -1.225 2.114 1.00 97.25 122 TRP A C 1
ATOM 949 O O . TRP A 1 122 ? 9.040 -1.670 2.703 1.00 97.25 122 TRP A O 1
ATOM 959 N N . HIS A 1 123 ? 8.122 -0.659 0.901 1.00 97.00 123 HIS A N 1
ATOM 960 C CA . HIS A 1 123 ? 9.365 -0.556 0.130 1.00 97.00 123 HIS A CA 1
ATOM 961 C C . HIS A 1 123 ? 10.461 0.204 0.882 1.00 97.00 123 HIS A C 1
ATOM 963 O O . HIS A 1 123 ? 11.617 -0.211 0.821 1.00 97.00 123 HIS A O 1
ATOM 969 N N . GLN A 1 124 ? 10.105 1.268 1.613 1.00 94.81 124 GLN A N 1
ATOM 970 C CA . GLN A 1 124 ? 11.051 2.035 2.428 1.00 94.81 124 GLN A CA 1
ATOM 971 C C . GLN A 1 124 ? 11.642 1.208 3.577 1.00 94.81 124 GLN A C 1
ATOM 973 O O . GLN A 1 124 ? 12.827 1.326 3.883 1.00 94.81 124 GLN A O 1
ATOM 978 N N . LYS A 1 125 ? 10.814 0.391 4.240 1.00 95.38 125 LYS A N 1
ATOM 979 C CA . LYS A 1 125 ? 11.196 -0.342 5.459 1.00 95.38 125 LYS A CA 1
ATOM 980 C C . LYS A 1 125 ? 11.833 -1.707 5.187 1.00 95.38 125 LYS A C 1
ATOM 982 O O . LYS A 1 125 ? 12.514 -2.224 6.065 1.00 95.38 125 LYS A O 1
ATOM 987 N N . HIS A 1 126 ? 11.639 -2.279 3.997 1.00 96.25 126 HIS A N 1
ATOM 988 C CA . HIS A 1 126 ? 12.094 -3.634 3.659 1.00 96.25 126 HIS A CA 1
ATOM 989 C C . HIS A 1 126 ? 13.028 -3.668 2.431 1.00 96.25 126 HIS A C 1
ATOM 991 O O . HIS A 1 126 ? 12.751 -4.394 1.479 1.00 96.25 126 HIS A O 1
ATOM 997 N N . PRO A 1 127 ? 14.144 -2.907 2.401 1.00 96.38 127 PRO A N 1
ATOM 998 C CA . PRO A 1 127 ? 15.048 -2.892 1.246 1.00 96.38 127 PRO A CA 1
ATOM 999 C C . PRO A 1 127 ? 15.927 -4.153 1.121 1.00 96.38 127 PRO A C 1
ATOM 1001 O O . PRO A 1 127 ? 16.550 -4.369 0.078 1.00 96.38 127 PRO A O 1
ATOM 1004 N N . MET A 1 128 ? 15.975 -5.004 2.151 1.00 98.38 128 MET A N 1
ATOM 1005 C CA . MET A 1 128 ? 16.843 -6.185 2.220 1.00 98.38 128 MET A CA 1
ATOM 1006 C C . MET A 1 128 ? 16.030 -7.482 2.303 1.00 98.38 128 MET A C 1
ATOM 1008 O O . MET A 1 128 ? 14.920 -7.500 2.834 1.00 98.38 128 MET A O 1
ATOM 1012 N N . CYS A 1 129 ? 16.609 -8.568 1.801 1.00 98.44 129 CYS A N 1
ATOM 1013 C CA . CYS A 1 129 ? 16.030 -9.902 1.815 1.00 98.44 129 CYS A CA 1
ATOM 1014 C C . CYS A 1 129 ? 16.043 -10.476 3.233 1.00 98.44 129 CYS A C 1
ATOM 1016 O O . CYS A 1 129 ? 17.085 -10.518 3.886 1.00 98.44 129 CYS A O 1
ATOM 1018 N N . SER A 1 130 ? 14.893 -10.967 3.692 1.00 97.38 130 SER A N 1
ATOM 1019 C CA . SER A 1 130 ? 14.760 -11.586 5.015 1.00 97.38 130 SER A CA 1
ATOM 1020 C C . SER A 1 130 ? 15.345 -13.001 5.106 1.00 97.38 130 SER A C 1
ATOM 1022 O O . SER A 1 130 ? 15.435 -13.525 6.209 1.00 97.38 130 SER A O 1
ATOM 1024 N N . GLN A 1 131 ? 15.702 -13.626 3.977 1.00 97.81 131 GLN A N 1
ATOM 1025 C CA . GLN A 1 131 ? 16.295 -14.970 3.924 1.00 97.81 131 GLN A CA 1
ATOM 1026 C C . GLN A 1 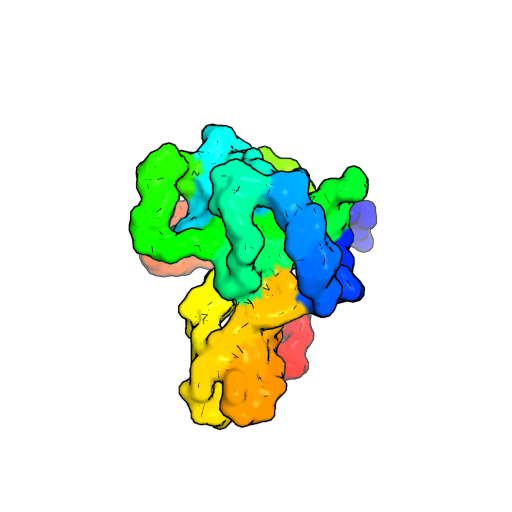131 ? 17.827 -14.900 3.947 1.00 97.81 131 GLN A C 1
ATOM 1028 O O . GLN A 1 131 ? 18.461 -15.478 4.824 1.00 97.81 131 GLN A O 1
ATOM 1033 N N . CYS A 1 132 ? 18.430 -14.155 3.012 1.00 98.12 132 CYS A N 1
ATOM 1034 C CA . CYS A 1 132 ? 19.887 -14.116 2.842 1.00 98.12 132 CYS A CA 1
ATOM 1035 C C . CYS A 1 132 ? 20.552 -12.786 3.249 1.00 98.12 132 CYS A C 1
ATOM 1037 O O . CYS A 1 132 ? 21.771 -12.660 3.155 1.00 98.12 132 CYS A O 1
ATOM 1039 N N . GLY A 1 133 ? 19.781 -11.758 3.626 1.00 98.00 133 GLY A N 1
ATOM 1040 C CA . GLY A 1 133 ? 20.303 -10.426 3.966 1.00 98.00 133 GLY A CA 1
ATOM 1041 C C . GLY A 1 133 ? 20.779 -9.582 2.773 1.00 98.00 133 GLY A C 1
ATOM 1042 O O . GLY A 1 133 ? 21.275 -8.477 2.973 1.00 98.00 133 GLY A O 1
ATOM 1043 N N . GLY A 1 134 ? 20.640 -10.072 1.536 1.00 98.31 134 GLY A N 1
ATOM 1044 C CA . GLY A 1 134 ? 21.037 -9.370 0.310 1.00 98.31 134 GLY A CA 1
ATOM 1045 C C . GLY A 1 134 ? 20.103 -8.212 -0.063 1.00 98.31 134 GLY A C 1
ATOM 1046 O O . GLY A 1 134 ? 18.980 -8.119 0.430 1.00 98.31 134 GLY A O 1
ATOM 1047 N N . LYS A 1 135 ? 20.547 -7.310 -0.949 1.00 98.19 135 LYS A N 1
ATOM 1048 C CA . LYS A 1 135 ? 19.680 -6.237 -1.469 1.00 98.19 135 LYS A CA 1
ATOM 1049 C C . LYS A 1 135 ? 18.548 -6.823 -2.314 1.00 98.19 135 LYS A C 1
ATOM 1051 O O . LYS A 1 135 ? 18.753 -7.756 -3.093 1.00 98.19 135 LYS A O 1
ATOM 1056 N N . THR A 1 136 ? 17.372 -6.223 -2.192 1.00 98.50 136 THR A N 1
ATOM 1057 C CA . THR A 1 136 ? 16.214 -6.524 -3.041 1.00 98.50 136 THR A CA 1
ATOM 1058 C C . THR A 1 136 ? 15.900 -5.330 -3.935 1.00 98.50 136 THR A C 1
ATOM 1060 O O . THR A 1 136 ? 16.262 -4.205 -3.593 1.00 98.50 136 THR A O 1
ATOM 1063 N N . VAL A 1 137 ? 15.202 -5.557 -5.042 1.00 98.25 137 VAL A N 1
ATOM 1064 C CA . VAL A 1 137 ? 14.709 -4.520 -5.969 1.00 98.25 137 VAL A CA 1
ATOM 1065 C C . VAL A 1 137 ? 13.198 -4.632 -6.112 1.00 98.25 137 VAL A C 1
ATOM 1067 O O . VAL A 1 137 ? 12.656 -5.725 -5.957 1.00 98.25 137 VAL A O 1
ATOM 1070 N N . ALA A 1 138 ? 12.508 -3.526 -6.367 1.00 98.19 138 ALA A N 1
ATOM 1071 C CA . ALA A 1 138 ? 11.095 -3.548 -6.707 1.00 98.19 138 ALA A CA 1
ATOM 1072 C C . ALA A 1 138 ? 10.878 -4.312 -8.022 1.00 98.19 138 ALA A C 1
ATOM 1074 O O . ALA A 1 138 ? 11.678 -4.245 -8.953 1.00 98.19 138 ALA A O 1
ATOM 1075 N N . ALA A 1 139 ? 9.786 -5.066 -8.091 1.00 98.06 139 ALA A N 1
ATOM 1076 C CA . ALA A 1 139 ? 9.380 -5.774 -9.296 1.00 98.06 139 ALA A CA 1
ATOM 1077 C C . ALA A 1 139 ? 7.852 -5.882 -9.356 1.00 98.06 139 ALA A C 1
ATOM 1079 O O . ALA A 1 139 ? 7.144 -5.504 -8.415 1.00 98.06 139 ALA A O 1
ATOM 1080 N N . SER A 1 140 ? 7.342 -6.373 -10.486 1.00 97.94 140 SER A N 1
ATOM 1081 C CA . SER A 1 140 ? 5.908 -6.529 -10.749 1.00 97.94 140 SER A CA 1
ATOM 1082 C C . SER A 1 140 ? 5.132 -5.232 -10.476 1.00 97.94 140 SER A C 1
ATOM 1084 O O . SER A 1 140 ? 4.216 -5.207 -9.645 1.00 97.94 140 SER A O 1
ATOM 1086 N N . GLY A 1 141 ? 5.568 -4.126 -11.088 1.00 97.94 141 GLY A N 1
ATOM 1087 C CA . GLY A 1 141 ? 4.972 -2.800 -10.906 1.00 97.94 141 GLY A CA 1
ATOM 1088 C C . GLY A 1 141 ? 5.003 -2.285 -9.461 1.00 97.94 141 GLY A C 1
ATOM 1089 O O . GLY A 1 141 ? 4.101 -1.555 -9.063 1.00 97.94 141 GLY A O 1
ATOM 1090 N N . GLY A 1 142 ? 5.980 -2.706 -8.650 1.00 98.12 142 GLY A N 1
ATOM 1091 C CA . GLY A 1 142 ? 6.080 -2.349 -7.228 1.00 98.12 142 GLY A CA 1
ATOM 1092 C C . GLY A 1 142 ? 5.173 -3.165 -6.302 1.00 98.12 142 GLY A C 1
ATOM 1093 O O . GLY A 1 142 ? 4.958 -2.797 -5.154 1.00 98.12 142 GLY A O 1
ATOM 1094 N N . SER A 1 143 ? 4.597 -4.273 -6.776 1.00 97.94 143 SER A N 1
ATOM 1095 C CA . SER A 1 143 ? 3.791 -5.158 -5.920 1.00 97.94 143 SER A CA 1
ATOM 1096 C C . SER A 1 143 ? 4.614 -6.196 -5.160 1.00 97.94 143 SER A C 1
ATOM 1098 O O . SER A 1 143 ? 4.076 -6.828 -4.254 1.00 97.94 143 SER A O 1
ATOM 1100 N N . ILE A 1 144 ? 5.892 -6.365 -5.514 1.00 98.38 144 ILE A N 1
ATOM 1101 C CA . ILE A 1 144 ? 6.840 -7.252 -4.836 1.00 98.38 144 ILE A CA 1
ATOM 1102 C C . ILE A 1 144 ? 8.225 -6.602 -4.749 1.00 98.38 144 ILE A C 1
ATOM 1104 O O . ILE A 1 144 ? 8.528 -5.615 -5.426 1.00 98.38 144 ILE A O 1
ATOM 1108 N N . ARG A 1 145 ? 9.098 -7.221 -3.957 1.00 98.50 145 ARG A N 1
ATOM 1109 C CA . ARG A 1 145 ? 10.542 -7.019 -4.001 1.00 98.50 145 ARG A CA 1
ATOM 1110 C C . ARG A 1 145 ? 11.210 -8.353 -4.294 1.00 98.50 145 ARG A C 1
ATOM 1112 O O . ARG A 1 145 ? 10.865 -9.350 -3.669 1.00 98.50 145 ARG A O 1
ATOM 1119 N N . LYS A 1 146 ? 12.167 -8.374 -5.216 1.00 98.44 146 LYS A N 1
ATOM 1120 C CA . LYS A 1 146 ? 12.925 -9.568 -5.594 1.00 98.44 146 LYS A CA 1
ATOM 1121 C C . LYS A 1 146 ? 14.363 -9.459 -5.106 1.00 98.44 146 LYS A C 1
ATOM 1123 O O . LYS A 1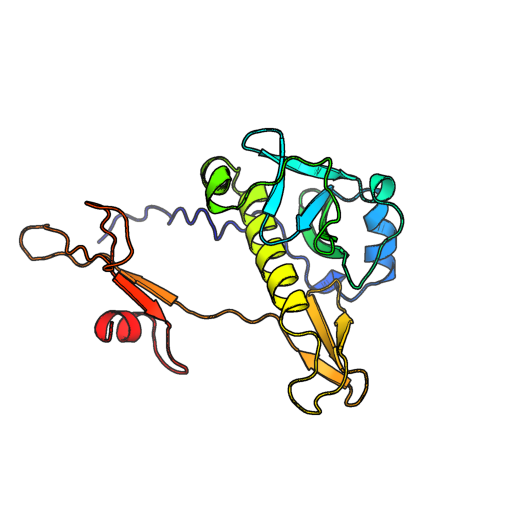 146 ? 15.015 -8.435 -5.314 1.00 98.44 146 LYS A O 1
ATOM 1128 N N . CYS A 1 147 ? 14.857 -10.494 -4.439 1.00 98.56 147 CYS A N 1
ATOM 1129 C CA . CYS A 1 147 ? 16.248 -10.573 -4.011 1.00 98.56 147 CYS A CA 1
ATOM 1130 C C . CYS A 1 147 ? 17.174 -10.809 -5.208 1.00 98.56 147 CYS A C 1
ATOM 1132 O O . CYS A 1 147 ? 16.924 -11.687 -6.030 1.00 98.56 147 CYS A O 1
ATOM 1134 N N . LEU A 1 148 ? 18.272 -10.054 -5.287 1.00 97.25 148 LEU A N 1
ATOM 1135 C CA . LEU A 1 148 ? 19.255 -10.195 -6.369 1.00 97.25 148 LEU A CA 1
ATOM 1136 C C . LEU A 1 148 ? 20.236 -11.362 -6.163 1.00 97.25 148 LEU A C 1
ATOM 1138 O O . LEU A 1 148 ? 21.013 -11.665 -7.063 1.00 97.25 148 LEU A O 1
ATOM 1142 N N . VAL A 1 149 ? 20.233 -11.983 -4.979 1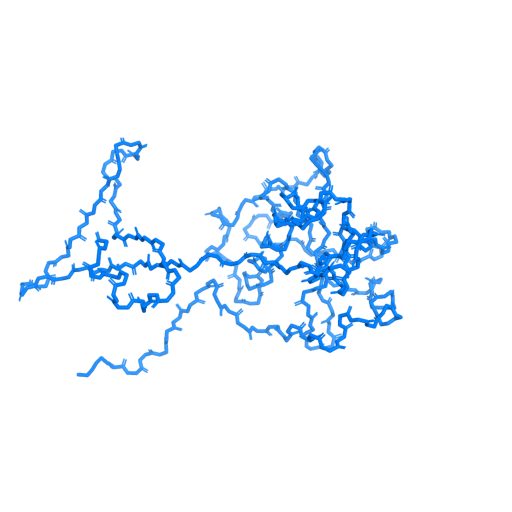.00 98.19 149 VAL A N 1
ATOM 1143 C CA . VAL A 1 149 ? 21.177 -13.047 -4.602 1.00 98.19 149 VAL A CA 1
ATOM 1144 C C . VAL A 1 149 ? 20.525 -14.422 -4.715 1.00 98.19 149 VAL A C 1
ATOM 1146 O O . VAL A 1 149 ? 21.018 -15.276 -5.443 1.00 98.19 149 VAL A O 1
ATOM 1149 N N . ASP A 1 150 ? 19.407 -14.632 -4.018 1.00 97.75 150 ASP A N 1
ATOM 1150 C CA . ASP A 1 150 ? 18.730 -15.935 -3.936 1.00 97.75 150 ASP A CA 1
ATOM 1151 C C . ASP A 1 150 ? 17.433 -16.011 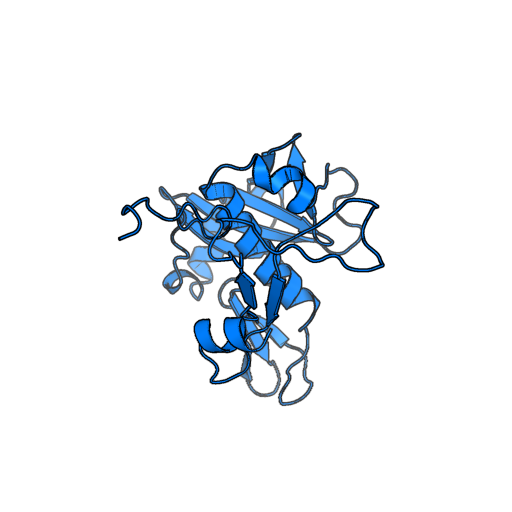-4.761 1.00 97.75 150 ASP A C 1
ATOM 1153 O O . ASP A 1 150 ? 16.769 -17.045 -4.772 1.00 97.75 150 ASP A O 1
ATOM 1157 N N . ASN A 1 151 ? 17.082 -14.937 -5.481 1.00 97.75 151 ASN A N 1
ATOM 1158 C CA . ASN A 1 151 ? 15.863 -14.799 -6.286 1.00 97.75 151 ASN A CA 1
ATOM 1159 C C . ASN A 1 151 ? 14.537 -14.904 -5.517 1.00 97.75 151 ASN A C 1
ATOM 1161 O O . ASN A 1 151 ? 13.486 -14.945 -6.159 1.00 97.75 151 ASN A O 1
ATOM 1165 N N . SER A 1 152 ? 14.556 -14.905 -4.181 1.00 98.19 152 SER A N 1
ATOM 1166 C CA . SER A 1 152 ? 13.333 -14.916 -3.380 1.00 98.19 152 SER A CA 1
ATOM 1167 C C . SER A 1 152 ? 12.470 -13.680 -3.647 1.00 98.19 152 SER A C 1
ATOM 1169 O O . SER A 1 152 ? 12.969 -12.570 -3.866 1.00 98.19 152 SER A O 1
ATOM 1171 N N . GLU A 1 153 ? 11.154 -13.882 -3.638 1.00 98.31 153 GLU A N 1
ATOM 1172 C CA . GLU A 1 153 ? 10.169 -12.808 -3.718 1.00 98.31 153 GLU A CA 1
ATOM 1173 C C . GLU A 1 153 ? 9.631 -12.481 -2.326 1.00 98.31 153 GLU A C 1
ATOM 1175 O O . GLU A 1 153 ? 9.306 -13.361 -1.528 1.00 98.31 153 GLU A O 1
ATOM 1180 N N . HIS A 1 154 ? 9.507 -11.189 -2.053 1.00 98.25 154 HIS A N 1
ATOM 1181 C CA . HIS A 1 154 ? 8.902 -10.651 -0.848 1.00 98.25 154 HIS A CA 1
ATOM 1182 C C . HIS A 1 154 ? 7.662 -9.853 -1.229 1.00 98.25 154 HIS A C 1
ATOM 1184 O O . HIS A 1 154 ? 7.687 -9.067 -2.177 1.00 98.25 154 HIS A O 1
ATOM 1190 N N . TYR A 1 155 ? 6.598 -10.025 -0.452 1.00 97.75 155 TYR A N 1
ATOM 1191 C CA . TYR A 1 155 ? 5.307 -9.386 -0.681 1.00 97.75 155 TYR A CA 1
ATOM 1192 C C . TYR A 1 155 ? 5.029 -8.313 0.386 1.00 97.75 155 TYR A C 1
ATOM 1194 O O . TYR A 1 155 ? 5.523 -8.434 1.515 1.00 97.75 155 TYR A O 1
ATOM 1202 N N . PRO A 1 156 ? 4.235 -7.274 0.063 1.00 96.06 156 PRO A N 1
ATOM 1203 C CA . PRO A 1 156 ? 3.815 -6.256 1.012 1.00 96.06 156 PRO A CA 1
ATOM 1204 C C . PRO A 1 156 ? 3.181 -6.858 2.262 1.00 96.06 156 PRO A C 1
ATOM 1206 O O . PRO A 1 156 ? 2.275 -7.689 2.190 1.00 96.06 156 PRO A O 1
ATOM 1209 N N . ARG A 1 157 ? 3.645 -6.402 3.424 1.00 92.62 157 ARG A N 1
ATOM 1210 C CA . ARG A 1 157 ? 3.130 -6.843 4.720 1.00 92.62 157 ARG A CA 1
ATOM 1211 C C . ARG A 1 157 ? 1.788 -6.172 5.019 1.00 92.62 157 ARG A C 1
ATOM 1213 O O . ARG A 1 157 ? 1.673 -4.954 4.926 1.00 92.62 157 ARG A O 1
ATOM 1220 N N . THR A 1 158 ? 0.802 -6.970 5.420 1.00 91.38 158 THR A N 1
ATOM 1221 C CA . THR A 1 158 ? -0.463 -6.498 6.001 1.00 91.38 158 THR A CA 1
ATOM 1222 C C . THR A 1 158 ? -0.607 -7.119 7.382 1.00 91.38 158 THR A C 1
ATOM 1224 O O . THR A 1 158 ? -0.566 -8.340 7.501 1.00 91.38 158 THR A O 1
ATOM 1227 N N . ASP A 1 159 ? -0.772 -6.289 8.408 1.00 93.38 159 ASP A N 1
ATOM 1228 C CA . ASP A 1 159 ? -1.003 -6.743 9.779 1.00 93.38 159 ASP A CA 1
ATOM 1229 C C . ASP A 1 159 ? -2.507 -6.670 10.078 1.00 93.38 159 ASP A C 1
ATOM 1231 O O . ASP A 1 159 ? -3.105 -5.592 10.036 1.00 93.38 159 ASP A O 1
ATOM 1235 N N . GLY A 1 160 ? -3.132 -7.823 10.331 1.00 94.12 160 GLY A N 1
ATOM 1236 C CA . GLY A 1 160 ? -4.547 -7.896 10.689 1.00 94.12 160 GLY A CA 1
ATOM 1237 C C . GLY A 1 160 ? -4.797 -7.259 12.054 1.00 94.12 160 GLY A C 1
ATOM 1238 O O . GLY A 1 160 ? -4.061 -7.517 13.002 1.00 94.12 160 GLY A O 1
ATOM 1239 N N . ALA A 1 161 ? -5.837 -6.435 12.162 1.00 95.50 161 ALA A N 1
ATOM 1240 C CA . ALA A 1 161 ? -6.229 -5.802 13.415 1.00 95.50 161 ALA A CA 1
ATOM 1241 C C . ALA A 1 161 ? -7.750 -5.666 13.504 1.00 95.50 161 ALA A C 1
ATOM 1243 O O . ALA A 1 161 ? -8.423 -5.464 12.489 1.00 95.50 161 ALA A O 1
ATOM 1244 N N . ILE A 1 162 ? -8.275 -5.743 14.723 1.00 96.06 162 ILE A N 1
ATOM 1245 C CA . ILE A 1 162 ? -9.680 -5.478 15.030 1.00 96.06 162 ILE A CA 1
ATOM 1246 C C . ILE A 1 162 ? -9.834 -4.101 15.665 1.00 96.06 162 ILE A C 1
ATOM 1248 O O . ILE A 1 162 ? -8.912 -3.554 16.269 1.00 96.06 162 ILE A O 1
ATOM 1252 N N . ILE A 1 163 ? -11.033 -3.545 15.534 1.00 94.88 163 ILE A N 1
ATOM 1253 C CA . ILE A 1 163 ? -11.513 -2.420 16.332 1.00 94.88 163 ILE A CA 1
ATOM 1254 C C . ILE A 1 163 ? -12.953 -2.733 16.739 1.00 94.88 163 ILE A C 1
ATOM 1256 O O . ILE A 1 163 ? -13.774 -3.064 15.883 1.00 94.88 163 ILE A O 1
ATOM 1260 N N . VAL A 1 164 ? -13.258 -2.680 18.036 1.00 95.75 164 VAL A N 1
ATOM 1261 C CA . VAL A 1 164 ? -14.509 -3.218 18.588 1.00 95.75 164 VAL A CA 1
ATOM 1262 C C . VAL A 1 164 ? -15.233 -2.238 19.509 1.00 95.75 164 VAL A C 1
ATOM 1264 O O . VAL A 1 164 ? -14.670 -1.670 20.444 1.00 95.75 164 VAL A O 1
ATOM 1267 N N . LEU A 1 165 ? -16.532 -2.073 19.252 1.00 95.81 165 LEU A N 1
ATOM 1268 C CA . LEU A 1 165 ? -17.465 -1.360 20.117 1.00 95.81 165 LEU A CA 1
ATOM 1269 C C . LEU A 1 165 ? -18.193 -2.363 21.021 1.00 95.81 165 LEU A C 1
ATOM 1271 O O . LEU A 1 165 ? -19.059 -3.102 20.555 1.00 95.81 165 LEU A O 1
ATOM 1275 N N . VAL A 1 166 ? -17.867 -2.359 22.312 1.00 95.50 166 VAL A N 1
ATOM 1276 C CA . VAL A 1 166 ? -18.532 -3.200 23.317 1.00 95.50 166 VAL A CA 1
ATOM 1277 C C . VAL A 1 166 ? -19.742 -2.459 23.879 1.00 95.50 166 VAL A C 1
ATOM 1279 O O . VAL A 1 166 ? -19.626 -1.295 24.275 1.00 95.50 166 VAL A O 1
ATOM 1282 N N . LYS A 1 167 ? -20.893 -3.138 23.916 1.00 96.88 167 LYS A N 1
ATOM 1283 C CA . LYS A 1 167 ? -22.144 -2.618 24.479 1.00 96.88 167 LYS A CA 1
ATOM 1284 C C . LYS A 1 167 ? -22.623 -3.490 25.625 1.00 96.88 167 LYS A C 1
ATOM 1286 O O . LYS A 1 167 ? -22.520 -4.712 25.535 1.00 96.88 167 LYS A O 1
ATOM 1291 N N . ASP A 1 168 ? -23.170 -2.867 26.659 1.00 95.38 168 ASP A N 1
ATOM 1292 C CA . ASP A 1 168 ? -23.863 -3.587 27.724 1.00 95.38 168 ASP A CA 1
ATOM 1293 C C . ASP A 1 168 ? -25.367 -3.765 27.441 1.00 95.38 168 ASP A C 1
ATOM 1295 O O . ASP A 1 168 ? -25.887 -3.362 26.397 1.00 95.38 168 ASP A O 1
ATOM 1299 N N . ASP A 1 169 ? -26.068 -4.390 28.386 1.00 96.56 169 ASP A N 1
ATOM 1300 C CA . ASP A 1 169 ? -27.508 -4.667 28.350 1.00 96.56 169 ASP A CA 1
ATOM 1301 C C . ASP A 1 169 ? -28.388 -3.405 28.347 1.00 96.56 169 ASP A C 1
ATOM 1303 O O . ASP A 1 169 ? -29.559 -3.466 27.971 1.00 96.56 169 ASP A O 1
ATOM 1307 N N . LYS A 1 170 ? -27.826 -2.254 28.731 1.00 97.44 170 LYS A N 1
ATOM 1308 C CA . LYS A 1 170 ? -28.495 -0.946 28.783 1.00 97.44 170 LYS A CA 1
ATOM 1309 C C . LYS A 1 170 ? -28.132 -0.050 27.597 1.00 97.44 170 LYS A C 1
ATOM 1311 O O . LYS A 1 170 ? -28.380 1.153 27.654 1.00 97.44 170 LYS A O 1
ATOM 1316 N N . ASP A 1 171 ? -27.541 -0.619 26.544 1.00 95.25 171 ASP A N 1
ATOM 1317 C CA . ASP A 1 171 ? -27.084 0.078 25.332 1.00 95.25 171 ASP A CA 1
ATOM 1318 C C . ASP A 1 171 ? -26.020 1.163 25.600 1.00 95.25 171 ASP A C 1
ATOM 1320 O O . ASP A 1 171 ? -25.816 2.076 24.797 1.00 95.25 171 ASP A O 1
ATOM 1324 N N . ARG A 1 172 ? -25.296 1.066 26.725 1.00 96.69 172 ARG A N 1
ATOM 1325 C CA . ARG A 1 172 ? -24.133 1.919 27.005 1.00 96.69 172 ARG A CA 1
ATOM 1326 C C . ARG A 1 172 ? -22.906 1.333 26.315 1.00 96.69 172 ARG A C 1
ATOM 1328 O O . ARG A 1 172 ? -22.763 0.116 26.219 1.00 96.69 172 ARG A O 1
ATOM 1335 N N . ILE A 1 173 ? -22.001 2.200 25.864 1.00 97.50 173 ILE A N 1
ATOM 1336 C CA . ILE A 1 173 ? -20.765 1.796 25.180 1.00 97.50 173 ILE A CA 1
ATOM 1337 C C . ILE A 1 173 ? -19.557 1.890 26.113 1.00 97.50 173 ILE A C 1
ATOM 1339 O O . ILE A 1 173 ? -19.424 2.854 26.872 1.00 97.50 173 ILE A O 1
ATOM 1343 N N . LEU A 1 174 ? -18.656 0.911 26.032 1.00 96.31 174 LEU A N 1
ATOM 1344 C CA . LEU A 1 174 ? -17.368 0.966 26.719 1.00 96.31 174 LEU A CA 1
ATOM 1345 C C . LEU A 1 174 ? -16.353 1.719 25.856 1.00 96.31 174 LEU A C 1
ATOM 1347 O O . LEU A 1 174 ? -16.136 1.380 24.692 1.00 96.31 174 LEU A O 1
ATOM 1351 N N . LEU A 1 175 ? -15.701 2.720 26.447 1.00 96.75 175 LEU A N 1
ATOM 1352 C CA . LEU A 1 175 ? -14.640 3.479 25.799 1.00 96.75 175 LEU A CA 1
ATOM 1353 C C . LEU A 1 175 ? -13.375 3.486 26.656 1.00 96.75 175 LEU A C 1
ATOM 1355 O O . LEU A 1 175 ? -13.428 3.685 27.869 1.00 96.75 175 LEU A O 1
ATOM 1359 N N . GLY A 1 176 ? -12.233 3.316 25.998 1.00 93.62 176 GLY A N 1
ATOM 1360 C CA . GLY A 1 176 ? -10.908 3.375 26.602 1.00 93.62 176 GLY A CA 1
ATOM 1361 C C . GLY A 1 176 ? -10.148 4.636 26.199 1.00 93.62 176 GLY A C 1
ATOM 1362 O O . GLY A 1 176 ? -10.505 5.345 25.252 1.00 93.62 176 GLY A O 1
ATOM 1363 N N . ARG A 1 177 ? -9.058 4.919 26.916 1.00 94.19 177 ARG A N 1
ATOM 1364 C CA . ARG A 1 177 ? -8.074 5.929 26.511 1.00 94.19 177 ARG A CA 1
ATOM 1365 C C . ARG A 1 177 ? -6.667 5.525 26.914 1.00 94.19 177 ARG A C 1
ATOM 1367 O O . ARG A 1 177 ? -6.464 4.945 27.977 1.00 94.19 177 ARG A O 1
ATOM 1374 N N . GLN A 1 178 ? -5.686 5.930 26.116 1.00 89.31 178 GLN A N 1
ATOM 1375 C CA . GLN A 1 178 ? -4.284 5.844 26.514 1.00 89.31 178 GLN A CA 1
ATOM 1376 C C . GLN A 1 178 ? -3.862 7.096 27.293 1.00 89.31 178 GLN A C 1
ATOM 1378 O O . GLN A 1 178 ? -4.384 8.199 27.085 1.00 89.31 178 GLN A O 1
ATOM 1383 N N . LYS A 1 179 ? -2.871 6.934 28.178 1.00 90.75 179 LYS A N 1
ATOM 1384 C CA . LYS A 1 179 ? -2.317 8.026 28.997 1.00 90.75 179 LYS A CA 1
ATOM 1385 C C . LYS A 1 179 ? -1.780 9.183 28.145 1.00 90.75 179 LYS A C 1
ATOM 1387 O O . LYS A 1 179 ? -1.912 10.335 28.540 1.00 90.75 179 LYS A O 1
ATOM 1392 N N . VAL A 1 180 ? -1.222 8.873 26.974 1.00 93.50 180 VAL A N 1
ATOM 1393 C CA . VAL A 1 180 ? -0.600 9.842 26.055 1.00 93.50 180 VAL A CA 1
ATOM 1394 C C . VAL A 1 180 ? -1.602 10.629 25.201 1.00 93.50 180 VAL A C 1
ATOM 1396 O O . VAL A 1 180 ? -1.213 11.569 24.515 1.00 93.50 180 VAL A O 1
ATOM 1399 N N . TRP A 1 181 ? -2.890 10.272 25.208 1.00 89.94 181 TRP A N 1
ATOM 1400 C CA . TRP A 1 181 ? -3.890 10.953 24.381 1.00 89.94 181 TRP A CA 1
ATOM 1401 C C . TRP A 1 181 ? -4.345 12.286 24.992 1.00 89.94 181 TRP A C 1
ATOM 1403 O O . TRP A 1 181 ? -4.372 12.413 26.223 1.00 89.94 181 TRP A O 1
ATOM 1413 N N . PRO A 1 182 ? -4.782 13.257 24.158 1.00 91.69 182 PRO A N 1
ATOM 1414 C CA . PRO A 1 182 ? -5.388 14.497 24.630 1.00 91.69 182 PRO A CA 1
ATOM 1415 C C . PRO A 1 182 ? -6.491 14.261 25.666 1.00 91.69 182 PRO A C 1
ATOM 1417 O O . PRO A 1 182 ? -7.207 13.255 25.629 1.00 91.69 182 PRO A O 1
ATOM 1420 N N . LYS A 1 183 ? -6.635 15.199 26.609 1.00 93.31 183 LYS A N 1
ATOM 1421 C CA . LYS A 1 183 ? -7.664 15.118 27.652 1.00 93.31 183 LYS A CA 1
ATOM 1422 C C . LYS A 1 183 ? -9.047 14.961 27.007 1.00 93.31 183 LYS A C 1
ATOM 1424 O O . LYS A 1 183 ? -9.348 15.621 26.019 1.00 93.31 183 LYS A O 1
ATOM 1429 N N . ASN A 1 184 ? -9.864 14.078 27.578 1.00 91.56 184 ASN A N 1
ATOM 1430 C CA . ASN A 1 184 ? -11.218 13.752 27.117 1.00 91.56 184 ASN A CA 1
ATOM 1431 C C . ASN A 1 184 ? -11.305 13.111 25.718 1.00 91.56 184 ASN A C 1
ATOM 1433 O O . ASN A 1 184 ? -12.400 13.004 25.174 1.00 91.56 184 ASN A O 1
ATOM 1437 N N . ARG A 1 185 ? -10.190 12.636 25.145 1.00 93.75 185 ARG A N 1
ATOM 1438 C CA . ARG A 1 185 ? -10.218 11.775 23.958 1.00 93.75 185 ARG A CA 1
ATOM 1439 C C . ARG A 1 185 ? -10.366 10.315 24.377 1.00 93.75 185 ARG A C 1
ATOM 1441 O O . ARG A 1 185 ? -9.517 9.791 25.097 1.00 93.75 185 ARG A O 1
ATOM 1448 N N . PHE A 1 186 ? -11.418 9.678 23.881 1.00 95.31 186 PHE A N 1
ATOM 1449 C CA . PHE A 1 186 ? -11.745 8.276 24.108 1.00 95.31 186 PHE A CA 1
ATOM 1450 C C . PHE A 1 186 ? -11.993 7.573 22.770 1.00 95.31 186 PHE A C 1
ATOM 1452 O O . PHE A 1 186 ? -12.358 8.223 21.791 1.00 95.31 186 PHE A O 1
ATOM 1459 N N . SER A 1 187 ? -11.778 6.261 22.728 1.00 94.69 187 SER A N 1
ATOM 1460 C CA . SER A 1 187 ? -12.007 5.424 21.548 1.00 94.69 187 SER A CA 1
ATOM 1461 C C . SER A 1 187 ? -12.508 4.043 21.965 1.00 94.69 187 SER A C 1
ATOM 1463 O O . SER A 1 187 ? -12.391 3.647 23.125 1.00 94.69 187 SER A O 1
ATOM 1465 N N . THR A 1 188 ? -13.044 3.309 20.998 1.00 96.06 188 THR A N 1
ATOM 1466 C CA . THR A 1 188 ? -13.213 1.857 21.070 1.00 96.06 188 THR A CA 1
ATOM 1467 C C . THR A 1 188 ? -11.871 1.142 21.222 1.00 96.06 188 THR A C 1
ATOM 1469 O O . THR A 1 188 ? -10.815 1.722 20.940 1.00 96.06 188 THR A O 1
ATOM 1472 N N . PHE A 1 189 ? -11.923 -0.118 21.649 1.00 94.88 189 PHE A N 1
ATOM 1473 C CA . PHE A 1 189 ? -10.748 -0.972 21.816 1.00 94.88 189 PHE A CA 1
ATOM 1474 C C . PHE A 1 189 ? -10.302 -1.526 20.465 1.00 94.88 189 PHE A C 1
ATOM 1476 O O . PHE A 1 189 ? -11.104 -1.627 19.535 1.00 94.88 189 PHE A O 1
ATOM 1483 N N . ALA A 1 190 ? -9.013 -1.816 20.343 1.00 95.56 190 ALA A N 1
ATOM 1484 C CA . ALA A 1 190 ? -8.394 -2.317 19.128 1.00 95.56 190 ALA A CA 1
ATOM 1485 C C . ALA A 1 190 ? -7.167 -3.152 19.488 1.00 95.56 190 ALA A C 1
ATOM 1487 O O . ALA A 1 190 ? -6.478 -2.819 20.451 1.00 95.56 190 ALA A O 1
ATOM 1488 N N . GLY A 1 191 ? -6.869 -4.155 18.669 1.00 96.12 191 GLY A N 1
ATOM 1489 C CA . GLY A 1 191 ? -5.719 -5.031 18.862 1.00 96.12 191 GLY A CA 1
ATOM 1490 C C . GLY A 1 191 ? -5.353 -5.791 17.596 1.00 96.12 191 GLY A C 1
ATOM 1491 O O . GLY A 1 191 ? -6.112 -5.801 16.622 1.00 96.12 191 GLY A O 1
ATOM 1492 N N . PHE A 1 192 ? -4.153 -6.369 17.588 1.00 98.00 192 PHE A N 1
ATOM 1493 C CA . PHE A 1 192 ? -3.644 -7.125 16.446 1.00 98.00 192 PHE A CA 1
ATOM 1494 C C . PHE A 1 192 ? -4.118 -8.575 16.507 1.00 98.00 192 PHE A C 1
ATOM 1496 O O . PHE A 1 192 ? -4.143 -9.184 17.574 1.00 98.00 192 PHE A O 1
ATOM 1503 N N . VAL A 1 193 ? -4.460 -9.117 15.341 1.00 97.94 193 VAL A N 1
ATOM 1504 C CA . VAL A 1 193 ? -4.842 -10.520 15.168 1.00 97.94 193 VAL A CA 1
ATOM 1505 C C . VAL A 1 193 ? -3.582 -11.375 15.146 1.00 97.94 193 VAL A C 1
ATOM 1507 O O . VAL A 1 193 ? -2.636 -11.072 14.411 1.00 97.94 193 VAL A O 1
ATOM 1510 N N . GLU A 1 194 ? -3.566 -12.448 15.931 1.00 97.25 194 GLU A N 1
ATOM 1511 C CA . GLU A 1 194 ? -2.439 -13.378 15.981 1.00 97.25 194 GLU A CA 1
ATOM 1512 C C . GLU A 1 194 ? -2.501 -14.439 14.859 1.00 97.25 194 GLU A C 1
ATOM 1514 O O . GLU A 1 194 ? -3.575 -14.747 14.331 1.00 97.25 194 GLU A O 1
ATOM 1519 N N . PRO A 1 195 ? -1.360 -15.031 14.444 1.00 96.56 195 PRO A N 1
ATOM 1520 C CA . PRO A 1 195 ? -1.355 -16.103 13.451 1.00 96.56 195 PRO A CA 1
ATOM 1521 C C . PRO A 1 195 ? -2.236 -17.292 13.863 1.00 96.56 195 PRO A C 1
ATOM 1523 O O . PRO A 1 195 ? -2.011 -17.919 14.894 1.00 96.56 195 PRO A O 1
ATOM 1526 N N . GLY A 1 196 ? -3.215 -17.632 13.021 1.00 96.12 196 GLY A N 1
ATOM 1527 C CA . GLY A 1 196 ? -4.175 -18.711 13.289 1.00 96.12 196 GLY A CA 1
ATOM 1528 C C . GLY A 1 196 ? -5.376 -18.297 14.148 1.00 96.12 196 GLY A C 1
ATOM 1529 O O . GLY A 1 196 ? -6.242 -19.128 14.413 1.00 96.12 196 GLY A O 1
ATOM 1530 N N . GLU A 1 197 ? -5.460 -17.030 14.552 1.00 97.69 197 GLU A N 1
ATOM 1531 C CA . GLU A 1 197 ? -6.570 -16.486 15.329 1.00 97.69 197 GLU A CA 1
ATOM 1532 C C . GLU A 1 197 ? -7.699 -15.974 14.416 1.00 97.69 197 GLU A C 1
ATOM 1534 O O . GLU A 1 197 ? -7.451 -15.361 13.375 1.00 97.69 197 GLU A O 1
ATOM 1539 N N . SER A 1 198 ? -8.960 -16.210 14.798 1.00 97.44 198 SER A N 1
ATOM 1540 C CA . SER A 1 198 ? -10.104 -15.571 14.135 1.00 97.44 198 SER A CA 1
ATOM 1541 C C . SER A 1 198 ? -10.278 -14.128 14.615 1.00 97.44 198 SER A C 1
ATOM 1543 O O . SER A 1 198 ? -9.861 -13.768 15.717 1.00 97.44 198 SER A O 1
ATOM 1545 N N . PHE A 1 199 ? -10.954 -13.290 13.825 1.00 96.56 199 PHE A N 1
ATOM 1546 C CA . PHE A 1 199 ? -11.258 -11.921 14.253 1.00 96.56 199 PHE A CA 1
ATOM 1547 C C . PHE A 1 199 ? -12.104 -11.900 15.536 1.00 96.56 199 PHE A C 1
ATOM 1549 O O . PHE A 1 199 ? -11.895 -11.050 16.394 1.00 96.56 199 PHE A O 1
ATOM 1556 N N . GLU A 1 200 ? -13.023 -12.852 15.697 1.00 96.69 200 GLU A N 1
ATOM 1557 C CA . GLU A 1 200 ? -13.878 -12.982 16.878 1.00 96.69 200 GLU A CA 1
ATOM 1558 C C . GLU A 1 200 ? -13.085 -13.366 18.132 1.00 96.69 200 GLU A C 1
ATOM 1560 O O . GLU A 1 200 ? -13.349 -12.828 19.206 1.00 96.69 200 GLU A O 1
ATOM 1565 N N . HIS A 1 201 ? -12.106 -14.268 18.012 1.00 97.56 201 HIS A N 1
ATOM 1566 C CA . HIS A 1 201 ? -11.235 -14.617 19.135 1.00 97.56 201 HIS A CA 1
ATOM 1567 C C . HIS A 1 201 ? -10.308 -13.459 19.508 1.00 97.56 201 HIS A C 1
ATOM 1569 O O . HIS A 1 201 ? -10.178 -13.162 20.693 1.00 97.56 201 HIS A O 1
ATOM 1575 N N . CYS A 1 202 ? -9.771 -12.741 18.515 1.00 97.88 202 CYS A N 1
ATOM 1576 C CA . CYS A 1 202 ? -8.989 -11.526 18.749 1.00 97.88 202 CYS A CA 1
ATOM 1577 C C . CYS A 1 202 ? -9.804 -10.477 19.523 1.00 97.88 202 CYS A C 1
ATOM 1579 O O . CYS A 1 202 ? -9.320 -9.919 20.502 1.00 97.88 202 CYS A O 1
ATOM 1581 N N . VAL A 1 203 ? -11.075 -10.276 19.154 1.00 97.31 203 VAL A N 1
ATOM 1582 C CA . VAL A 1 203 ? -12.002 -9.394 19.886 1.00 97.31 203 VAL A CA 1
ATOM 1583 C C . VAL A 1 203 ? -12.222 -9.835 21.336 1.00 97.31 203 VAL A C 1
ATOM 1585 O O . VAL A 1 203 ? -12.396 -8.980 22.192 1.00 97.31 203 VAL A O 1
ATOM 1588 N N . ALA A 1 204 ? -12.274 -11.139 21.621 1.00 96.19 204 ALA A N 1
ATOM 1589 C CA . ALA A 1 204 ? -12.492 -11.637 22.980 1.00 96.19 204 ALA A CA 1
ATOM 1590 C C . ALA A 1 204 ? -11.234 -11.564 23.866 1.00 96.19 204 ALA A C 1
ATOM 1592 O O . ALA A 1 204 ? -11.358 -11.503 25.089 1.00 96.19 204 ALA A O 1
ATOM 1593 N N . ARG A 1 205 ? -10.041 -11.626 23.258 1.00 97.06 205 ARG A N 1
ATOM 1594 C CA . ARG A 1 205 ? -8.742 -11.562 23.943 1.00 97.06 205 ARG A CA 1
ATOM 1595 C C . ARG A 1 205 ? -8.350 -10.134 24.333 1.00 97.06 205 ARG A C 1
ATOM 1597 O O . ARG A 1 205 ? -7.772 -9.956 25.404 1.00 97.06 205 ARG A O 1
ATOM 1604 N N . GLU A 1 206 ? -8.601 -9.172 23.448 1.00 94.94 206 GLU A N 1
ATOM 1605 C CA . GLU A 1 206 ? -8.292 -7.739 23.622 1.00 94.94 206 GLU A CA 1
ATOM 1606 C C . GLU A 1 206 ? -9.311 -7.008 24.506 1.00 94.94 206 GLU A C 1
ATOM 1608 O O . GLU A 1 206 ? -8.874 -6.216 25.374 1.00 94.94 206 GLU A O 1
#